Protein AF-A0A1G3A2J3-F1 (afdb_monomer_lite)

Structure (mmCIF, N/CA/C/O backbone):
data_AF-A0A1G3A2J3-F1
#
_entry.id   AF-A0A1G3A2J3-F1
#
loop_
_atom_site.group_PDB
_atom_site.id
_atom_site.type_symbol
_atom_site.label_atom_id
_atom_site.label_alt_id
_atom_site.label_comp_id
_atom_site.label_asym_id
_atom_site.label_entity_id
_atom_site.label_seq_id
_atom_site.pdbx_PDB_ins_code
_atom_site.Cartn_x
_atom_site.Cartn_y
_atom_site.Cartn_z
_atom_site.occupancy
_atom_site.B_iso_or_equiv
_atom_site.auth_seq_id
_atom_site.auth_comp_id
_atom_site.auth_asym_id
_atom_site.auth_atom_id
_atom_site.pdbx_PDB_model_num
ATOM 1 N N . MET A 1 1 ? -14.238 -22.140 -50.212 1.00 34.34 1 MET A N 1
ATOM 2 C CA . MET A 1 1 ? -13.323 -20.990 -50.064 1.00 34.34 1 MET A CA 1
ATOM 3 C C . MET A 1 1 ? -13.496 -20.492 -48.637 1.00 34.34 1 MET A C 1
ATOM 5 O O . MET A 1 1 ? -14.425 -19.748 -48.361 1.00 34.34 1 MET A O 1
ATOM 9 N N . PHE A 1 2 ? -12.736 -21.083 -47.715 1.00 29.23 2 PHE A N 1
ATOM 10 C CA . PHE A 1 2 ? -12.875 -20.870 -46.275 1.00 29.23 2 PHE A CA 1
ATOM 11 C C . PHE A 1 2 ? -12.156 -19.577 -45.884 1.00 29.23 2 PHE A C 1
ATOM 13 O O . PHE A 1 2 ? -10.945 -19.466 -46.038 1.00 29.23 2 PHE A O 1
ATOM 20 N N . TRP A 1 3 ? -12.925 -18.605 -45.403 1.00 33.28 3 TRP A N 1
ATOM 21 C CA . TRP A 1 3 ? -12.440 -17.571 -44.499 1.00 33.28 3 TRP A CA 1
ATOM 22 C C . TRP A 1 3 ? -12.344 -18.194 -43.111 1.00 33.28 3 TRP A C 1
ATOM 24 O O . TRP A 1 3 ? -13.337 -18.774 -42.685 1.00 33.28 3 TRP A O 1
ATOM 34 N N . LEU A 1 4 ? -11.183 -18.097 -42.459 1.00 31.64 4 LEU A N 1
ATOM 35 C CA . LEU A 1 4 ? -10.954 -18.097 -41.003 1.00 31.64 4 LEU A CA 1
ATOM 36 C C . LEU A 1 4 ? -9.463 -18.368 -40.770 1.00 31.64 4 LEU A C 1
ATOM 38 O O . LEU A 1 4 ? -9.072 -19.504 -40.553 1.00 31.64 4 LEU A O 1
ATOM 42 N N . ASP A 1 5 ? -8.624 -17.337 -40.838 1.00 38.53 5 ASP A N 1
ATOM 43 C CA . ASP A 1 5 ? -7.283 -17.414 -40.250 1.00 38.53 5 ASP A CA 1
ATOM 44 C C . ASP A 1 5 ? -6.697 -16.014 -40.100 1.00 38.53 5 ASP A C 1
ATOM 46 O O . ASP A 1 5 ? -5.960 -15.536 -40.954 1.00 38.53 5 ASP A O 1
ATOM 50 N N . MET A 1 6 ? -7.078 -15.315 -39.028 1.00 40.41 6 MET A N 1
ATOM 51 C CA . MET A 1 6 ? -6.343 -14.140 -38.548 1.00 40.41 6 MET A CA 1
ATOM 52 C C . MET A 1 6 ? -6.862 -13.683 -37.178 1.00 40.41 6 MET A C 1
ATOM 54 O O . MET A 1 6 ? -7.400 -12.593 -37.050 1.00 40.41 6 MET A O 1
ATOM 58 N N . ASN A 1 7 ? -6.725 -14.509 -36.132 1.00 41.25 7 ASN A N 1
ATOM 59 C CA . ASN A 1 7 ? -6.620 -13.948 -34.771 1.00 41.25 7 ASN A CA 1
ATOM 60 C C . ASN A 1 7 ? -6.069 -14.871 -33.674 1.00 41.25 7 ASN A C 1
ATOM 62 O O . ASN A 1 7 ? -6.202 -14.569 -32.496 1.00 41.25 7 ASN A O 1
ATOM 66 N N . MET A 1 8 ? -5.414 -15.981 -34.018 1.00 36.25 8 MET A N 1
ATOM 67 C CA . MET A 1 8 ? -4.976 -16.972 -33.021 1.00 36.25 8 MET A CA 1
ATOM 68 C C . MET A 1 8 ? -3.458 -16.963 -32.763 1.00 36.25 8 MET A C 1
ATOM 70 O O . MET A 1 8 ? -2.905 -17.917 -32.230 1.00 36.25 8 MET A O 1
ATOM 74 N N . ASN A 1 9 ? -2.748 -15.903 -33.170 1.00 46.66 9 ASN A N 1
ATOM 75 C CA . ASN A 1 9 ? -1.276 -15.873 -33.159 1.00 46.66 9 ASN A CA 1
ATOM 76 C C . ASN A 1 9 ? -0.667 -14.988 -32.053 1.00 46.66 9 ASN A C 1
ATOM 78 O O . ASN A 1 9 ? 0.513 -15.127 -31.741 1.00 46.66 9 ASN A O 1
ATOM 82 N N . VAL A 1 10 ? -1.441 -14.087 -31.437 1.00 50.88 10 VAL A N 1
ATOM 83 C CA . VAL A 1 10 ? -0.925 -13.190 -30.382 1.00 50.88 10 VAL A CA 1
ATOM 84 C C . VAL A 1 10 ? -0.964 -13.868 -29.013 1.00 50.88 10 VAL A C 1
ATOM 86 O O . VAL A 1 10 ? 0.034 -13.838 -28.291 1.00 50.88 10 VAL A O 1
ATOM 89 N N . GLU A 1 11 ? -2.055 -14.562 -28.685 1.00 45.12 11 GLU A N 1
ATOM 90 C CA . GLU A 1 11 ? -2.181 -15.262 -27.400 1.00 45.12 11 GLU A CA 1
ATOM 91 C C . GLU A 1 11 ? -1.233 -16.458 -27.294 1.00 45.12 11 GLU A C 1
ATOM 93 O O . GLU A 1 11 ? -0.556 -16.609 -26.280 1.00 45.12 11 GLU A O 1
ATOM 98 N N . ILE A 1 12 ? -1.064 -17.235 -28.371 1.00 49.56 12 ILE A N 1
ATOM 99 C CA . ILE A 1 12 ? -0.131 -18.372 -28.388 1.00 49.56 12 ILE A CA 1
ATOM 100 C C . ILE A 1 12 ? 1.325 -17.892 -28.273 1.00 49.56 12 ILE A C 1
ATOM 102 O O . ILE A 1 12 ? 2.116 -18.495 -27.554 1.00 49.56 12 ILE A O 1
ATOM 106 N N . ARG A 1 13 ? 1.699 -16.762 -28.892 1.00 46.47 13 ARG A N 1
ATOM 107 C CA . ARG A 1 13 ? 3.047 -16.178 -28.732 1.00 46.47 13 ARG A CA 1
ATOM 108 C C . ARG A 1 13 ? 3.290 -15.621 -27.328 1.00 46.47 13 ARG A C 1
ATOM 110 O O . ARG A 1 13 ? 4.417 -15.706 -26.839 1.00 46.47 13 ARG A O 1
ATOM 117 N N . SER A 1 14 ? 2.259 -15.079 -26.681 1.00 48.16 14 SER A N 1
ATOM 118 C CA . SER A 1 14 ? 2.317 -14.635 -25.282 1.00 48.16 14 SER A CA 1
ATOM 119 C C . SER A 1 14 ? 2.460 -15.823 -24.323 1.00 48.16 14 SER A C 1
ATOM 121 O O . SER A 1 14 ? 3.347 -15.833 -23.469 1.00 48.16 14 SER A O 1
ATOM 123 N N . MET A 1 15 ? 1.678 -16.886 -24.537 1.00 43.34 15 MET A N 1
ATOM 124 C CA . MET A 1 15 ? 1.754 -18.118 -23.748 1.00 43.34 15 MET A CA 1
ATOM 125 C C . MET A 1 15 ? 3.069 -18.872 -23.957 1.00 43.34 15 MET A C 1
ATOM 127 O O . MET A 1 15 ? 3.641 -19.343 -22.983 1.00 43.34 15 MET A O 1
ATOM 131 N N . ILE A 1 16 ? 3.609 -18.938 -25.179 1.00 46.19 16 ILE A N 1
ATOM 132 C CA . ILE A 1 16 ? 4.913 -19.572 -25.440 1.00 46.19 16 ILE A CA 1
ATOM 133 C C . ILE A 1 16 ? 6.053 -18.769 -24.799 1.00 46.19 16 ILE A C 1
ATOM 135 O O . ILE A 1 16 ? 6.983 -19.370 -24.271 1.00 46.19 16 ILE A O 1
ATOM 139 N N . ARG A 1 17 ? 5.982 -17.430 -24.751 1.00 46.03 17 ARG A N 1
ATOM 140 C CA . ARG A 1 17 ? 6.956 -16.626 -23.988 1.00 46.03 17 ARG A CA 1
ATOM 141 C C . ARG A 1 17 ? 6.857 -16.886 -22.486 1.00 46.03 17 ARG A C 1
ATOM 143 O O . ARG A 1 17 ? 7.889 -17.087 -21.856 1.00 46.03 17 ARG A O 1
ATOM 150 N N . ALA A 1 18 ? 5.646 -16.968 -21.937 1.00 46.03 18 ALA A N 1
ATOM 151 C CA . ALA A 1 18 ? 5.441 -17.326 -20.534 1.00 46.03 18 ALA A CA 1
ATOM 152 C C . ALA A 1 18 ? 5.939 -18.752 -20.215 1.00 46.03 18 ALA A C 1
ATOM 154 O O . ALA A 1 18 ? 6.543 -18.974 -19.168 1.00 46.03 18 ALA A O 1
ATOM 155 N N . LEU A 1 19 ? 5.760 -19.708 -21.136 1.00 36.56 19 LEU A N 1
ATOM 156 C CA . LEU A 1 19 ? 6.232 -21.086 -20.969 1.00 36.56 19 LEU A CA 1
ATOM 157 C C . LEU A 1 19 ? 7.760 -21.207 -21.080 1.00 36.56 19 LEU A C 1
ATOM 159 O O . LEU A 1 19 ? 8.373 -21.969 -20.337 1.00 36.56 19 LEU A O 1
ATOM 163 N N . VAL A 1 20 ? 8.392 -20.439 -21.972 1.00 41.81 20 VAL A N 1
ATOM 164 C CA . VAL A 1 20 ? 9.858 -20.399 -22.118 1.00 41.81 20 VAL A CA 1
ATOM 165 C C . VAL A 1 20 ? 10.523 -19.745 -20.899 1.00 41.81 20 VAL A C 1
ATOM 167 O O . VAL A 1 20 ? 11.588 -20.199 -20.486 1.00 41.81 20 VAL A O 1
ATOM 170 N N . VAL A 1 21 ? 9.871 -18.762 -20.266 1.00 49.31 21 VAL A N 1
ATOM 171 C CA . VAL A 1 21 ? 10.300 -18.166 -18.981 1.00 49.31 21 VAL A CA 1
ATOM 172 C C . VAL A 1 21 ? 10.181 -19.157 -17.812 1.00 49.31 21 VAL A C 1
ATOM 174 O O . VAL A 1 21 ? 10.963 -19.084 -16.866 1.00 49.31 21 VAL A O 1
ATOM 177 N N . LEU A 1 22 ? 9.247 -20.112 -17.873 1.00 43.41 22 LEU A N 1
ATOM 178 C CA . LEU A 1 22 ? 9.072 -21.137 -16.836 1.00 43.41 22 LEU A CA 1
ATOM 179 C C . LEU A 1 22 ? 10.045 -22.325 -16.964 1.00 43.41 22 LEU A C 1
ATOM 181 O O . LEU A 1 22 ? 10.384 -22.919 -15.943 1.00 43.41 22 LEU A O 1
ATOM 185 N N . TYR A 1 23 ? 10.499 -22.678 -18.175 1.00 36.59 23 TYR A N 1
ATOM 186 C CA . TYR A 1 23 ? 11.285 -23.905 -18.417 1.00 36.59 23 TYR A CA 1
ATOM 187 C C . TYR A 1 23 ? 12.785 -23.698 -18.656 1.00 36.59 23 TYR A C 1
ATOM 189 O O . TYR A 1 23 ? 13.572 -24.624 -18.455 1.00 36.59 23 TYR A O 1
ATOM 197 N N . LEU A 1 24 ? 13.212 -22.504 -19.063 1.00 40.72 24 LEU A N 1
ATOM 198 C CA . LEU A 1 24 ? 14.625 -22.152 -19.152 1.00 40.72 24 LEU A CA 1
ATOM 199 C C . LEU A 1 24 ? 14.895 -21.134 -18.054 1.00 40.72 24 LEU A C 1
ATOM 201 O O . LEU A 1 24 ? 14.240 -20.101 -18.026 1.00 40.72 24 LEU A O 1
ATOM 205 N N . GLY A 1 25 ? 15.831 -21.431 -17.148 1.00 43.06 25 GLY A N 1
ATOM 206 C CA . GLY A 1 25 ? 16.276 -20.537 -16.074 1.00 43.06 25 GLY A CA 1
ATOM 207 C C . GLY A 1 25 ? 16.858 -19.235 -16.623 1.00 43.06 25 GLY A C 1
ATOM 208 O O . GLY A 1 25 ? 18.074 -19.043 -16.661 1.00 43.06 25 GLY A O 1
ATOM 209 N N . PHE A 1 26 ? 15.981 -18.356 -17.095 1.00 41.44 26 PHE A N 1
ATOM 210 C CA . PHE A 1 26 ? 16.333 -17.162 -17.827 1.00 41.44 26 PHE A CA 1
ATOM 211 C C . PHE A 1 26 ? 16.713 -16.087 -16.818 1.00 41.44 26 PHE A C 1
ATOM 213 O O . PHE A 1 26 ? 15.879 -15.416 -16.215 1.00 41.44 26 PHE A O 1
ATOM 220 N N . SER A 1 27 ? 18.022 -15.938 -16.644 1.00 44.19 27 SER A N 1
ATOM 221 C CA . SER A 1 27 ? 18.639 -14.754 -16.062 1.00 44.19 27 SER A CA 1
ATOM 222 C C . SER A 1 27 ? 18.455 -13.584 -17.033 1.00 44.19 27 SER A C 1
ATOM 224 O O . SER A 1 27 ? 19.382 -13.186 -17.740 1.00 44.19 27 SER A O 1
ATOM 226 N N . VAL A 1 28 ? 17.237 -13.044 -17.127 1.00 43.69 28 VAL A N 1
ATOM 227 C CA . VAL A 1 28 ? 17.041 -11.728 -17.741 1.00 43.69 28 VAL A CA 1
ATOM 228 C C . VAL A 1 28 ? 17.424 -10.694 -16.681 1.00 43.69 28 VAL A C 1
ATOM 230 O O . VAL A 1 28 ? 16.703 -10.460 -15.718 1.00 43.69 28 VAL A O 1
ATOM 233 N N . GLY A 1 29 ? 18.606 -10.093 -16.820 1.00 47.72 29 GLY A N 1
ATOM 234 C CA . GLY A 1 29 ? 18.927 -8.838 -16.132 1.00 47.72 29 GLY A CA 1
ATOM 235 C C . GLY A 1 29 ? 19.337 -8.921 -14.655 1.00 47.72 29 GLY A C 1
ATOM 236 O O . GLY A 1 29 ? 19.108 -7.961 -13.923 1.00 47.72 29 GLY A O 1
ATOM 237 N N . GLY A 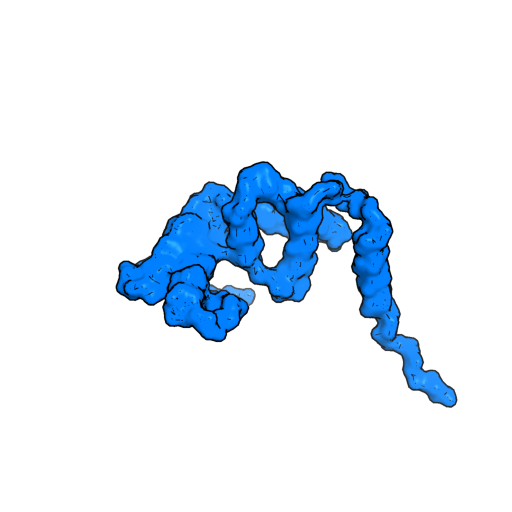1 30 ? 19.978 -10.008 -14.211 1.00 52.44 30 GLY A N 1
ATOM 238 C CA . GLY A 1 30 ? 20.683 -10.043 -12.917 1.00 52.44 30 GLY A CA 1
ATOM 239 C C . GLY A 1 30 ? 19.840 -10.418 -11.694 1.00 52.44 30 GLY A C 1
ATOM 240 O O . GLY A 1 30 ? 20.326 -10.311 -10.568 1.00 52.44 30 GLY A O 1
ATOM 241 N N . CYS A 1 31 ? 18.611 -10.899 -11.891 1.00 54.12 31 CYS A N 1
ATOM 242 C CA . CYS A 1 31 ? 17.750 -11.363 -10.809 1.00 54.12 31 CYS A CA 1
ATOM 243 C C . CYS A 1 31 ? 17.613 -12.880 -10.773 1.00 54.12 31 CYS A C 1
ATOM 245 O O . CYS A 1 31 ? 16.696 -13.465 -11.331 1.00 54.12 31 CYS A O 1
ATOM 247 N N . CYS A 1 32 ? 18.547 -13.517 -10.066 1.00 51.84 32 CYS A N 1
ATOM 248 C CA . CYS A 1 32 ? 18.623 -14.974 -9.957 1.00 51.84 32 CYS A CA 1
ATOM 249 C C . CYS A 1 32 ? 18.051 -15.539 -8.640 1.00 51.84 32 CYS A C 1
ATOM 251 O O . CYS A 1 32 ? 18.284 -16.709 -8.346 1.00 51.84 32 CYS A O 1
ATOM 253 N N . ARG A 1 33 ? 17.376 -14.743 -7.789 1.00 61.00 33 ARG A N 1
ATOM 254 C CA . ARG A 1 33 ? 16.933 -15.187 -6.446 1.00 61.00 33 ARG A CA 1
ATOM 255 C C . ARG A 1 33 ? 15.528 -14.712 -6.064 1.00 61.00 33 ARG A C 1
ATOM 257 O O . ARG A 1 33 ? 15.073 -13.663 -6.511 1.00 61.00 33 ARG A O 1
ATOM 264 N N . GLY A 1 34 ? 14.867 -15.523 -5.229 1.00 71.94 34 GLY A N 1
ATOM 265 C CA . GLY A 1 34 ? 13.414 -15.577 -5.007 1.00 71.94 34 GLY A CA 1
ATOM 266 C C . GLY A 1 34 ? 12.688 -14.242 -4.828 1.00 71.94 34 GLY A C 1
ATOM 267 O O . GLY A 1 34 ? 11.715 -14.003 -5.534 1.00 71.94 34 GLY A O 1
ATOM 268 N N . LEU A 1 35 ? 13.158 -13.348 -3.951 1.00 75.19 35 LEU A N 1
ATOM 269 C CA . LEU A 1 35 ? 12.481 -12.061 -3.725 1.00 75.19 35 LEU A CA 1
ATOM 270 C C . LEU A 1 35 ? 12.643 -11.090 -4.897 1.00 75.19 35 LEU A C 1
ATOM 272 O O . LEU A 1 35 ? 11.729 -10.315 -5.167 1.00 75.19 35 LEU A O 1
ATOM 276 N N . CYS A 1 36 ? 13.744 -11.183 -5.650 1.00 82.38 36 CYS A N 1
ATOM 277 C CA . CYS A 1 36 ? 13.849 -10.431 -6.892 1.00 82.38 36 CYS A CA 1
ATOM 278 C C . CYS A 1 36 ? 12.888 -10.963 -7.967 1.00 82.38 36 CYS A C 1
ATOM 280 O O . CYS A 1 36 ? 12.242 -10.180 -8.659 1.00 82.38 36 CYS A O 1
ATOM 282 N N . LYS A 1 37 ? 12.728 -12.290 -8.070 1.00 85.94 37 LYS A N 1
ATOM 283 C CA . LYS A 1 37 ? 11.710 -12.878 -8.954 1.00 85.94 37 LYS A CA 1
ATOM 284 C C . LYS A 1 37 ? 10.300 -12.425 -8.555 1.00 85.94 37 LYS A C 1
ATOM 286 O O . LYS A 1 37 ? 9.524 -12.052 -9.422 1.00 85.94 37 LYS A O 1
ATOM 291 N N . ASN A 1 38 ? 9.997 -12.388 -7.257 1.00 88.81 38 ASN A N 1
ATOM 292 C CA . ASN A 1 38 ? 8.712 -11.896 -6.755 1.00 88.81 38 ASN A CA 1
ATOM 293 C C . ASN A 1 38 ? 8.457 -10.439 -7.191 1.00 88.81 38 ASN A C 1
ATOM 295 O O . ASN A 1 38 ? 7.427 -10.154 -7.793 1.00 88.81 38 ASN A O 1
ATOM 299 N N . GLY A 1 39 ? 9.428 -9.539 -6.995 1.00 90.75 39 GLY A N 1
ATOM 300 C CA . GLY A 1 39 ? 9.306 -8.151 -7.453 1.00 90.75 39 GLY A CA 1
ATOM 301 C C . GLY A 1 39 ? 9.091 -8.013 -8.962 1.00 90.75 39 GLY A C 1
ATOM 302 O O . GLY A 1 39 ? 8.286 -7.191 -9.398 1.00 90.75 39 GLY A O 1
ATOM 303 N N . TYR A 1 40 ? 9.765 -8.850 -9.754 1.00 92.88 40 TYR A N 1
ATOM 304 C CA . TYR A 1 40 ? 9.575 -8.922 -11.202 1.00 92.88 40 TYR A CA 1
ATOM 305 C C . TYR A 1 40 ? 8.153 -9.374 -11.567 1.00 92.88 40 TYR A C 1
ATOM 307 O O . TYR A 1 40 ? 7.463 -8.681 -12.313 1.00 92.88 40 TYR A O 1
ATOM 315 N N . ASP A 1 41 ? 7.674 -10.481 -10.996 1.00 92.06 41 ASP A N 1
ATOM 316 C CA . ASP A 1 41 ? 6.334 -11.017 -11.266 1.00 92.06 41 ASP A CA 1
ATOM 317 C C . ASP A 1 41 ? 5.240 -10.009 -10.860 1.00 92.06 41 ASP A C 1
ATOM 319 O O . ASP A 1 41 ? 4.326 -9.717 -11.639 1.00 92.06 41 ASP A O 1
ATOM 323 N N . ARG A 1 42 ? 5.381 -9.383 -9.683 1.00 93.06 42 ARG A N 1
ATOM 324 C CA . ARG A 1 42 ? 4.461 -8.347 -9.186 1.00 93.06 42 ARG A CA 1
ATOM 325 C C . ARG A 1 42 ? 4.403 -7.115 -10.082 1.00 93.06 42 ARG A C 1
ATOM 327 O O . ARG A 1 42 ? 3.331 -6.528 -10.232 1.00 93.06 42 ARG A O 1
ATOM 334 N N . ALA A 1 43 ? 5.510 -6.723 -10.711 1.00 93.56 43 ALA A N 1
ATOM 335 C CA . ALA A 1 43 ? 5.496 -5.630 -11.679 1.00 93.56 43 ALA A CA 1
ATOM 336 C C . ALA A 1 43 ? 4.613 -5.953 -12.892 1.00 93.56 43 ALA A C 1
ATOM 338 O O . ALA A 1 43 ? 3.853 -5.094 -13.341 1.00 93.56 43 ALA A O 1
ATOM 339 N N . PHE A 1 44 ? 4.638 -7.190 -13.399 1.00 92.56 44 PHE A N 1
ATOM 340 C CA . PHE A 1 44 ? 3.730 -7.598 -14.476 1.00 92.56 44 PHE A CA 1
ATOM 341 C C . PHE A 1 44 ? 2.277 -7.650 -14.022 1.00 92.56 44 PHE A C 1
ATOM 343 O O . PHE A 1 44 ? 1.395 -7.213 -14.763 1.00 92.56 44 PHE A O 1
ATOM 350 N N . GLU A 1 45 ? 2.000 -8.155 -12.823 1.00 93.00 45 GLU A N 1
ATOM 351 C CA . GLU A 1 45 ? 0.645 -8.136 -12.267 1.00 93.00 45 GLU A CA 1
ATOM 352 C C . GLU A 1 45 ? 0.110 -6.709 -12.150 1.00 93.00 45 GLU A C 1
ATOM 354 O O . GLU A 1 45 ? -1.033 -6.450 -12.531 1.00 93.00 45 GLU A O 1
ATOM 359 N N . TYR A 1 46 ? 0.944 -5.775 -11.691 1.00 92.88 46 TYR A N 1
ATOM 360 C CA . TYR A 1 46 ? 0.563 -4.376 -11.533 1.00 92.88 46 TYR A CA 1
ATOM 361 C C . TYR A 1 46 ? 0.264 -3.729 -12.884 1.00 92.88 46 TYR A C 1
ATOM 363 O O . TYR A 1 46 ? -0.799 -3.136 -13.067 1.00 92.88 46 TYR A O 1
ATOM 371 N N . ARG A 1 47 ? 1.151 -3.919 -13.867 1.00 91.00 47 ARG A N 1
ATOM 372 C CA . ARG A 1 47 ? 0.965 -3.401 -15.232 1.00 91.00 47 ARG A CA 1
ATOM 373 C C . ARG A 1 47 ? -0.292 -3.941 -15.907 1.00 91.00 47 ARG A C 1
ATOM 375 O O . ARG A 1 47 ? -0.921 -3.228 -16.679 1.00 91.00 47 ARG A O 1
ATOM 382 N N . ASN A 1 48 ? -0.665 -5.181 -15.602 1.00 91.31 48 ASN A N 1
ATOM 383 C CA . ASN A 1 48 ? -1.871 -5.816 -16.126 1.00 91.31 48 ASN A CA 1
ATOM 384 C C . ASN A 1 48 ? -3.126 -5.522 -15.284 1.00 91.31 48 ASN A C 1
ATOM 386 O O . ASN A 1 48 ? -4.174 -6.114 -15.532 1.00 91.31 48 ASN A O 1
ATOM 390 N N . GLY A 1 49 ? -3.031 -4.660 -14.266 1.00 88.06 49 GLY A N 1
ATOM 391 C CA . GLY A 1 49 ? -4.153 -4.283 -13.404 1.00 88.06 49 GLY A CA 1
ATOM 392 C C . GLY A 1 49 ? -4.631 -5.378 -12.446 1.00 88.06 49 GLY A C 1
ATOM 393 O O . GLY A 1 49 ? -5.662 -5.194 -11.799 1.00 88.06 49 GLY A O 1
ATOM 394 N N . LYS A 1 50 ? -3.893 -6.492 -12.332 1.00 90.69 50 LYS A N 1
ATOM 395 C CA . LYS A 1 50 ? -4.225 -7.633 -11.462 1.00 90.69 50 LYS A CA 1
ATOM 396 C C . LYS A 1 50 ? -3.981 -7.342 -9.988 1.00 90.69 50 LYS A C 1
ATOM 398 O O . LYS A 1 50 ? -4.681 -7.876 -9.143 1.00 90.69 50 LYS A O 1
ATOM 403 N N . VAL A 1 51 ? -2.993 -6.504 -9.681 1.00 91.75 51 VAL A N 1
ATOM 404 C CA . VAL A 1 51 ? -2.699 -6.075 -8.310 1.00 91.75 51 VAL A CA 1
ATOM 405 C C . VAL A 1 51 ? -2.755 -4.558 -8.225 1.00 91.75 51 VAL A C 1
ATOM 407 O O . VAL A 1 51 ? -2.290 -3.842 -9.114 1.00 91.75 51 VAL A O 1
ATOM 410 N N . ARG A 1 52 ? -3.353 -4.048 -7.150 1.00 92.62 52 ARG A N 1
ATOM 411 C CA . ARG A 1 52 ? -3.398 -2.611 -6.874 1.00 92.62 52 ARG A CA 1
ATOM 412 C C . ARG A 1 52 ? -2.064 -2.145 -6.300 1.00 92.62 52 ARG A C 1
ATOM 414 O O . ARG A 1 52 ? -1.425 -2.849 -5.527 1.00 92.62 52 ARG A O 1
ATOM 421 N N . VAL A 1 53 ? -1.673 -0.911 -6.608 1.00 92.25 53 VAL A N 1
ATOM 422 C CA . VAL A 1 53 ? -0.380 -0.353 -6.172 1.00 92.25 53 VAL A CA 1
ATOM 423 C C . VAL A 1 53 ? -0.206 -0.333 -4.644 1.00 92.25 53 VAL A C 1
ATOM 425 O O . VAL A 1 53 ? 0.903 -0.511 -4.153 1.00 92.25 53 VAL A O 1
ATOM 428 N N . TYR A 1 54 ? -1.287 -0.176 -3.872 1.00 93.19 54 TYR A N 1
ATOM 429 C CA . TYR A 1 54 ? -1.211 -0.186 -2.407 1.00 93.19 54 TYR A CA 1
ATOM 430 C C . TYR A 1 54 ? -0.903 -1.583 -1.838 1.00 93.19 54 TYR A C 1
ATOM 432 O O . TYR A 1 54 ? -0.243 -1.679 -0.806 1.00 93.19 54 TYR A O 1
ATOM 440 N N . ARG A 1 55 ? -1.297 -2.665 -2.530 1.00 94.44 55 ARG A N 1
ATOM 441 C CA . ARG A 1 55 ? -0.960 -4.047 -2.144 1.00 94.44 55 ARG A CA 1
ATOM 442 C C . ARG A 1 55 ? 0.540 -4.311 -2.273 1.00 94.44 55 ARG A C 1
ATOM 444 O O . ARG A 1 55 ? 1.110 -4.990 -1.433 1.00 94.44 55 ARG A O 1
ATOM 451 N N . LEU A 1 56 ? 1.201 -3.694 -3.258 1.00 95.06 56 LEU A N 1
ATOM 452 C CA . LEU A 1 56 ? 2.661 -3.777 -3.400 1.00 95.06 56 LEU A CA 1
ATOM 453 C C . LEU A 1 56 ? 3.393 -3.181 -2.189 1.00 95.06 56 LEU A C 1
ATOM 455 O O . LEU A 1 56 ? 4.465 -3.650 -1.816 1.00 95.06 56 LEU A O 1
ATOM 459 N N . VAL A 1 57 ? 2.823 -2.146 -1.565 1.00 96.12 57 VAL A N 1
ATOM 460 C CA . VAL A 1 57 ? 3.390 -1.568 -0.340 1.00 96.12 57 VAL A CA 1
ATOM 461 C C . VAL A 1 57 ? 3.176 -2.493 0.853 1.00 96.12 57 VAL A C 1
ATOM 463 O O . VAL A 1 57 ? 4.114 -2.680 1.622 1.00 96.12 57 VAL A O 1
ATOM 466 N N . ALA A 1 58 ? 1.996 -3.104 0.994 1.00 92.50 58 ALA A N 1
ATOM 467 C CA . ALA A 1 58 ? 1.748 -4.103 2.037 1.00 92.50 58 ALA A CA 1
ATOM 468 C C . ALA A 1 58 ? 2.721 -5.295 1.917 1.00 92.50 58 ALA A C 1
ATOM 470 O O . ALA A 1 58 ? 3.371 -5.666 2.899 1.00 92.50 58 ALA A O 1
ATOM 471 N N . ASP A 1 59 ? 2.930 -5.799 0.695 1.00 92.06 59 ASP A N 1
ATOM 472 C CA . ASP A 1 59 ? 3.930 -6.829 0.395 1.00 92.06 59 ASP A CA 1
ATOM 473 C C . ASP A 1 59 ? 5.327 -6.387 0.860 1.00 92.06 59 ASP A C 1
ATOM 475 O O . ASP A 1 59 ? 5.984 -7.103 1.616 1.00 92.06 59 ASP A O 1
ATOM 479 N N . LEU A 1 60 ? 5.774 -5.184 0.480 1.00 94.12 60 LEU A N 1
ATOM 480 C CA . LEU A 1 60 ? 7.071 -4.640 0.901 1.00 94.12 60 LEU A CA 1
ATOM 481 C C . LEU A 1 60 ? 7.200 -4.525 2.424 1.00 94.12 60 LEU A C 1
ATOM 483 O O . LEU A 1 60 ? 8.284 -4.757 2.966 1.00 94.12 60 LEU A O 1
ATOM 487 N N . GLN A 1 61 ? 6.120 -4.189 3.127 1.00 93.44 61 GLN A N 1
ATOM 488 C CA . GLN A 1 61 ? 6.144 -4.051 4.581 1.00 93.44 61 GLN A CA 1
ATOM 489 C C . GLN A 1 61 ? 6.306 -5.387 5.301 1.00 93.44 61 GLN A C 1
ATOM 491 O O . GLN A 1 61 ? 7.000 -5.443 6.318 1.00 93.44 61 GLN A O 1
ATOM 496 N N . SER A 1 62 ? 5.781 -6.473 4.728 1.00 89.12 62 SER A N 1
ATOM 497 C CA . SER A 1 62 ? 5.990 -7.836 5.236 1.00 89.12 62 SER A CA 1
ATOM 498 C C . SER A 1 62 ? 7.438 -8.339 5.088 1.00 89.12 62 SER A C 1
ATOM 500 O O . SER A 1 62 ? 7.830 -9.319 5.722 1.00 89.12 62 SER A O 1
ATOM 502 N N . MET A 1 63 ? 8.260 -7.666 4.273 1.00 90.31 63 MET A N 1
ATOM 503 C CA . MET A 1 63 ? 9.634 -8.072 3.974 1.00 90.31 63 MET A CA 1
ATOM 504 C C . MET A 1 63 ? 10.660 -7.378 4.877 1.00 90.31 63 MET A C 1
ATOM 506 O O . MET A 1 63 ? 10.573 -6.181 5.161 1.00 90.31 63 MET A O 1
ATOM 510 N N . ALA A 1 64 ? 11.722 -8.107 5.233 1.00 83.31 64 ALA A N 1
ATOM 511 C CA . ALA A 1 64 ? 12.921 -7.526 5.837 1.00 83.31 64 ALA A CA 1
ATOM 512 C C . ALA A 1 64 ? 13.639 -6.567 4.863 1.00 83.31 64 ALA A C 1
ATOM 514 O O . ALA A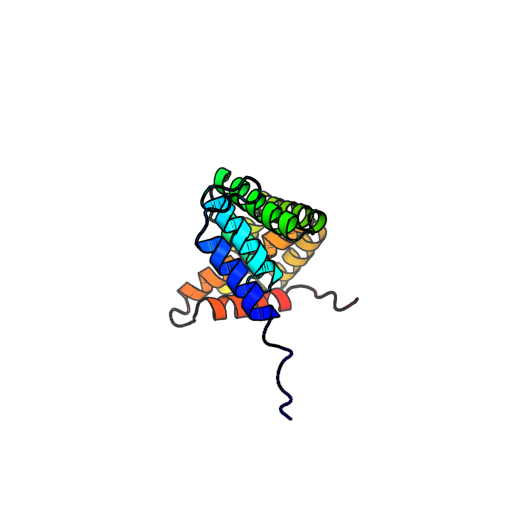 1 64 ? 13.530 -6.699 3.643 1.00 83.31 64 ALA A O 1
ATOM 515 N N . GLY A 1 65 ? 14.433 -5.623 5.383 1.00 78.69 65 GLY A N 1
ATOM 516 C CA . GLY A 1 65 ? 15.041 -4.547 4.582 1.00 78.69 65 GLY A CA 1
ATOM 517 C C . GLY A 1 65 ? 15.932 -5.004 3.413 1.00 78.69 65 GLY A C 1
ATOM 518 O O . GLY A 1 65 ? 15.967 -4.341 2.376 1.00 78.69 65 GLY A O 1
ATOM 519 N N . SER A 1 66 ? 16.623 -6.143 3.527 1.00 83.88 66 SER A N 1
ATOM 520 C CA . SER A 1 66 ? 17.348 -6.752 2.398 1.00 83.88 66 SER A CA 1
ATOM 521 C C . SER A 1 66 ? 16.394 -7.287 1.325 1.00 83.88 66 SER A C 1
ATOM 523 O O . SER A 1 66 ? 16.628 -7.065 0.139 1.00 83.88 66 SER A O 1
ATOM 525 N N . GLY A 1 67 ? 15.284 -7.901 1.739 1.00 88.06 67 GLY A N 1
ATOM 526 C CA . GLY A 1 67 ? 14.232 -8.400 0.857 1.00 88.06 67 GLY A CA 1
ATOM 527 C C . GLY A 1 67 ? 13.516 -7.296 0.082 1.00 88.06 67 GLY A C 1
ATOM 528 O O . GLY A 1 67 ? 13.317 -7.432 -1.122 1.00 88.06 67 GLY A O 1
ATOM 529 N N . ARG A 1 68 ? 13.240 -6.152 0.725 1.00 92.19 68 ARG A N 1
ATOM 530 C CA . ARG A 1 68 ? 12.667 -4.964 0.059 1.00 92.19 68 ARG A CA 1
ATOM 531 C C . ARG A 1 68 ? 13.546 -4.483 -1.096 1.00 92.19 68 ARG A C 1
ATOM 533 O O . ARG A 1 68 ? 13.052 -4.183 -2.178 1.00 92.19 68 ARG A O 1
ATOM 540 N N . LYS A 1 69 ? 14.868 -4.443 -0.888 1.00 91.06 69 LYS A N 1
ATOM 541 C CA . LYS A 1 69 ? 15.825 -4.042 -1.932 1.00 91.06 69 LYS A CA 1
ATOM 542 C C . LYS A 1 69 ? 15.847 -5.028 -3.097 1.00 91.06 69 LYS A C 1
ATOM 544 O O . LYS A 1 69 ? 15.953 -4.592 -4.238 1.00 91.06 69 LYS A O 1
ATOM 549 N N . GLU A 1 70 ? 15.777 -6.329 -2.827 1.00 91.25 70 GLU A N 1
ATOM 550 C CA . GLU A 1 70 ? 15.713 -7.347 -3.884 1.00 91.25 70 GLU A CA 1
ATOM 551 C C . GLU A 1 70 ? 14.410 -7.252 -4.678 1.00 91.25 70 GLU A C 1
ATOM 553 O O . GLU A 1 70 ? 14.456 -7.255 -5.906 1.00 91.25 70 GLU A O 1
ATOM 558 N N . PHE A 1 71 ? 13.277 -7.077 -3.996 1.00 93.88 71 PHE A N 1
ATOM 559 C CA . PHE A 1 71 ? 11.978 -6.868 -4.630 1.00 93.88 71 PHE A CA 1
ATOM 560 C C . PHE A 1 71 ? 11.993 -5.666 -5.579 1.00 93.88 71 PHE A C 1
ATOM 562 O O . PHE A 1 71 ? 11.648 -5.797 -6.751 1.00 93.88 71 PHE A O 1
ATOM 569 N N . LEU A 1 72 ? 12.450 -4.500 -5.108 1.00 94.88 72 LEU A N 1
ATOM 570 C CA . LEU A 1 72 ? 12.471 -3.278 -5.920 1.00 94.88 72 LEU A CA 1
ATOM 571 C C . LEU A 1 72 ? 13.362 -3.420 -7.163 1.00 94.88 72 LEU A C 1
ATOM 573 O O . LEU A 1 72 ? 12.970 -2.984 -8.241 1.00 94.88 72 LEU A O 1
ATOM 577 N N . ARG A 1 73 ? 14.512 -4.101 -7.054 1.00 92.69 73 ARG A N 1
ATOM 578 C CA . ARG A 1 73 ? 15.356 -4.401 -8.226 1.00 92.69 73 ARG A CA 1
ATOM 579 C C . ARG A 1 73 ? 14.637 -5.276 -9.249 1.00 92.69 73 ARG A C 1
ATOM 581 O O . ARG A 1 73 ? 14.817 -5.079 -10.447 1.00 92.69 73 ARG A O 1
ATOM 588 N N . GLY A 1 74 ? 13.847 -6.243 -8.786 1.00 92.56 74 GLY A N 1
ATOM 589 C CA . GLY A 1 74 ? 13.046 -7.108 -9.654 1.00 92.56 74 GLY A CA 1
ATOM 590 C C . GLY A 1 74 ? 11.951 -6.342 -10.361 1.00 92.56 74 GLY A C 1
ATOM 591 O O . GLY A 1 74 ? 11.768 -6.488 -11.569 1.00 92.56 74 GLY A O 1
ATOM 592 N N . PHE A 1 75 ? 11.297 -5.459 -9.612 1.00 94.31 75 PHE A N 1
ATOM 593 C CA . PHE A 1 75 ? 10.284 -4.563 -10.135 1.00 94.31 75 PHE A CA 1
ATOM 594 C C . PHE A 1 75 ? 10.853 -3.685 -11.261 1.00 94.31 75 PHE A C 1
ATOM 596 O O . PHE A 1 75 ? 10.313 -3.664 -12.363 1.00 94.31 75 PHE A O 1
ATOM 603 N N . GLU A 1 76 ? 12.003 -3.039 -11.043 1.00 94.50 76 GLU A N 1
ATOM 604 C CA . GLU A 1 76 ? 12.701 -2.256 -12.076 1.00 94.50 76 GLU A CA 1
ATOM 605 C C . GLU A 1 76 ? 13.134 -3.111 -13.278 1.00 94.50 76 GLU A C 1
ATOM 607 O O . GLU A 1 76 ? 13.031 -2.675 -14.428 1.00 94.50 76 GLU A O 1
ATOM 612 N N . ALA A 1 77 ? 13.611 -4.338 -13.040 1.00 91.81 77 ALA A N 1
ATOM 613 C CA . ALA A 1 77 ? 14.042 -5.245 -14.102 1.00 91.81 77 ALA A CA 1
ATOM 614 C C . ALA A 1 77 ? 12.895 -5.607 -15.061 1.00 91.81 77 ALA A C 1
ATOM 616 O O . ALA A 1 77 ? 13.107 -5.610 -16.276 1.00 91.81 77 ALA A O 1
ATOM 617 N N . ALA A 1 78 ? 11.683 -5.830 -14.546 1.00 91.88 78 ALA A N 1
ATOM 618 C CA . ALA A 1 78 ? 10.499 -6.091 -15.368 1.00 91.88 78 ALA A CA 1
ATOM 619 C C . ALA A 1 78 ? 10.172 -4.918 -16.309 1.00 91.88 78 ALA A C 1
ATOM 621 O O . ALA A 1 78 ? 9.874 -5.114 -17.490 1.00 91.88 78 ALA A O 1
ATOM 622 N N . TYR A 1 79 ? 10.283 -3.683 -15.817 1.00 92.75 79 TYR A N 1
ATOM 623 C CA . TYR A 1 79 ? 10.069 -2.480 -16.627 1.00 92.75 79 TYR A CA 1
ATOM 624 C C . TYR A 1 79 ? 11.187 -2.244 -17.645 1.00 92.75 79 TYR A C 1
ATOM 626 O O . TYR A 1 79 ? 10.917 -1.823 -18.772 1.00 92.75 79 TYR A O 1
ATOM 634 N N . ARG A 1 80 ? 12.432 -2.586 -17.301 1.00 92.38 80 ARG A N 1
ATOM 635 C CA . ARG A 1 80 ? 13.553 -2.559 -18.249 1.00 92.38 80 ARG A CA 1
ATOM 636 C C . ARG A 1 80 ? 13.320 -3.516 -19.417 1.00 92.38 80 ARG A C 1
ATOM 638 O O . ARG A 1 80 ? 13.530 -3.138 -20.567 1.00 92.38 80 ARG A O 1
ATOM 645 N N . GLU A 1 81 ? 12.854 -4.733 -19.143 1.00 90.12 81 GLU A N 1
ATOM 646 C CA . GLU A 1 81 ? 12.514 -5.708 -20.186 1.00 90.12 81 GLU A CA 1
ATOM 647 C C . GLU A 1 81 ? 11.350 -5.230 -21.062 1.00 90.12 81 GLU A C 1
ATOM 649 O O . GLU A 1 81 ? 11.383 -5.362 -22.287 1.00 90.12 81 GLU A O 1
ATOM 654 N N . ALA A 1 82 ? 10.358 -4.587 -20.447 1.00 89.75 82 ALA A N 1
ATOM 655 C CA . ALA A 1 82 ? 9.243 -3.967 -21.149 1.00 89.75 82 ALA A CA 1
ATOM 656 C C . ALA A 1 82 ? 9.622 -2.710 -21.957 1.00 89.75 82 ALA A C 1
ATOM 658 O O . ALA A 1 82 ? 8.754 -2.155 -22.631 1.00 89.75 82 ALA A O 1
ATOM 659 N N . LYS A 1 83 ? 10.893 -2.278 -21.923 1.00 92.81 83 LYS A N 1
ATOM 660 C CA . LYS A 1 83 ? 11.402 -1.037 -22.536 1.00 92.81 83 LYS A CA 1
ATOM 661 C C . LYS A 1 83 ? 10.735 0.233 -21.995 1.00 92.81 83 LYS A C 1
ATOM 663 O O . LYS A 1 83 ? 10.612 1.218 -22.715 1.00 92.81 83 LYS A O 1
ATOM 668 N N . ASP A 1 84 ? 10.352 0.209 -20.724 1.00 92.75 84 ASP A N 1
ATOM 669 C CA . ASP A 1 84 ? 9.709 1.313 -20.006 1.00 92.75 84 ASP A CA 1
ATOM 670 C C . ASP A 1 84 ? 10.468 1.636 -18.704 1.00 92.75 84 ASP A C 1
ATOM 672 O O . ASP A 1 84 ? 9.913 1.749 -17.611 1.00 92.75 84 ASP A O 1
ATOM 676 N N . THR A 1 85 ? 11.797 1.723 -18.819 1.00 92.19 85 THR A N 1
ATOM 677 C CA . THR A 1 85 ? 12.709 1.967 -17.692 1.00 92.19 85 THR A CA 1
ATOM 678 C C . THR A 1 85 ? 12.352 3.212 -16.869 1.00 92.19 85 THR A C 1
ATOM 680 O O . THR A 1 85 ? 12.323 3.080 -15.646 1.00 92.19 85 THR A O 1
ATOM 683 N N . PRO A 1 86 ? 12.033 4.386 -17.466 1.00 94.88 86 PRO A N 1
ATOM 684 C CA . PRO A 1 86 ? 11.723 5.584 -16.681 1.00 94.88 86 PRO A CA 1
ATOM 685 C C . PRO A 1 86 ? 10.544 5.376 -15.727 1.00 94.88 86 PRO A C 1
ATOM 687 O O . PRO A 1 86 ? 10.586 5.812 -14.578 1.00 94.88 86 PRO A O 1
ATOM 690 N N . HIS A 1 87 ? 9.515 4.658 -16.178 1.00 91.69 87 HIS A N 1
ATOM 691 C CA . HIS A 1 87 ? 8.351 4.359 -15.356 1.00 91.69 87 HIS A CA 1
ATOM 692 C C . HIS A 1 87 ? 8.684 3.367 -14.237 1.00 91.69 87 HIS A C 1
ATOM 694 O O . HIS A 1 87 ? 8.243 3.542 -13.101 1.00 91.69 87 HIS A O 1
ATOM 700 N N . GLY A 1 88 ? 9.500 2.352 -14.536 1.00 92.69 88 GLY A N 1
ATOM 701 C CA . GLY A 1 88 ? 9.987 1.398 -13.539 1.00 92.69 88 GLY A CA 1
ATOM 702 C C . GLY A 1 88 ? 10.767 2.068 -12.410 1.00 92.69 88 GLY A C 1
ATOM 703 O O . GLY A 1 88 ? 10.470 1.834 -11.240 1.00 92.69 88 GLY A O 1
ATOM 704 N N . GLU A 1 89 ? 11.721 2.934 -12.756 1.00 93.88 89 GLU A N 1
ATOM 705 C CA . GLU A 1 89 ? 12.535 3.690 -11.793 1.00 93.88 89 GLU A CA 1
ATOM 706 C C . GLU A 1 89 ? 11.680 4.652 -10.957 1.00 93.88 89 GLU A C 1
ATOM 708 O O . GLU A 1 89 ? 11.840 4.748 -9.735 1.00 93.88 89 GLU A O 1
ATOM 713 N N . GLU A 1 90 ? 10.727 5.343 -11.589 1.00 95.00 90 GLU A N 1
ATOM 714 C CA . GLU A 1 90 ? 9.809 6.239 -10.891 1.00 95.00 90 GLU A CA 1
ATOM 715 C C . GLU A 1 90 ? 8.963 5.486 -9.856 1.00 95.00 90 GLU A C 1
ATOM 717 O O . GLU A 1 90 ? 8.904 5.895 -8.691 1.00 95.00 90 GLU A O 1
ATOM 722 N N . TYR A 1 91 ? 8.327 4.381 -10.251 1.00 94.06 91 TYR A N 1
ATOM 723 C CA . TYR A 1 91 ? 7.479 3.610 -9.345 1.00 94.06 91 TYR A CA 1
ATOM 724 C C . TYR A 1 91 ? 8.277 2.891 -8.266 1.00 94.06 91 TYR A C 1
ATOM 726 O O . TYR A 1 91 ? 7.840 2.881 -7.116 1.00 94.06 91 TYR A O 1
ATOM 734 N N . ALA A 1 92 ? 9.458 2.359 -8.576 1.00 95.31 92 ALA A N 1
ATOM 735 C CA . ALA A 1 92 ? 10.333 1.776 -7.566 1.00 95.31 92 ALA A CA 1
ATOM 736 C C . ALA A 1 92 ? 10.738 2.815 -6.508 1.00 95.31 92 ALA A C 1
ATOM 738 O O . ALA A 1 92 ? 10.712 2.520 -5.311 1.00 95.31 92 ALA A O 1
ATOM 739 N N . ARG A 1 93 ? 11.015 4.062 -6.916 1.00 96.62 93 ARG A N 1
ATOM 740 C CA . ARG A 1 93 ? 11.264 5.174 -5.987 1.00 96.62 93 ARG A CA 1
ATOM 741 C C . ARG A 1 93 ? 10.040 5.485 -5.119 1.00 96.62 93 ARG A C 1
ATOM 743 O O . ARG A 1 93 ? 10.198 5.655 -3.912 1.00 96.62 93 ARG A O 1
ATOM 750 N N . ILE A 1 94 ? 8.841 5.540 -5.703 1.00 97.06 94 ILE A N 1
ATOM 751 C CA . ILE A 1 94 ? 7.584 5.782 -4.968 1.00 97.06 94 ILE A CA 1
ATOM 752 C C . ILE A 1 94 ? 7.311 4.655 -3.962 1.00 97.06 94 ILE A C 1
ATOM 754 O O . ILE A 1 94 ? 6.972 4.933 -2.814 1.00 97.06 94 ILE A O 1
ATOM 758 N N . LEU A 1 95 ? 7.481 3.394 -4.366 1.00 96.62 95 LEU A N 1
ATOM 759 C CA . LEU A 1 95 ? 7.296 2.218 -3.511 1.00 96.62 95 LEU A CA 1
ATOM 760 C C . LEU A 1 95 ? 8.309 2.185 -2.366 1.00 96.62 95 LEU A C 1
ATOM 762 O O . LEU A 1 95 ? 7.942 1.915 -1.224 1.00 96.62 95 LEU A O 1
ATOM 766 N N . LYS A 1 96 ? 9.574 2.508 -2.654 1.00 96.56 96 LYS A N 1
ATOM 767 C CA . LYS A 1 96 ? 10.616 2.642 -1.635 1.00 96.56 96 LYS A CA 1
ATOM 768 C C . LYS A 1 96 ? 10.245 3.705 -0.604 1.00 96.56 96 LYS A C 1
ATOM 770 O O . LYS A 1 96 ? 10.265 3.434 0.590 1.00 96.56 96 LYS A O 1
ATOM 775 N N . GLU A 1 97 ? 9.868 4.893 -1.064 1.00 96.38 97 GLU A N 1
ATOM 776 C CA . GLU A 1 97 ? 9.443 5.988 -0.192 1.00 96.38 97 GLU A CA 1
ATOM 777 C C . GLU A 1 97 ? 8.211 5.603 0.647 1.00 96.38 97 GLU A C 1
ATOM 779 O O . GLU A 1 97 ? 8.173 5.855 1.852 1.00 96.38 97 GLU A O 1
ATOM 784 N N . ALA A 1 98 ? 7.227 4.930 0.046 1.00 96.50 98 ALA A N 1
ATOM 785 C CA . ALA A 1 98 ? 6.049 4.434 0.755 1.00 96.50 98 ALA A CA 1
ATOM 786 C C . ALA A 1 98 ? 6.409 3.441 1.873 1.00 96.50 98 ALA A C 1
ATOM 788 O O . ALA A 1 98 ? 5.820 3.496 2.952 1.00 96.50 98 ALA A O 1
ATOM 789 N N . ALA A 1 99 ? 7.400 2.577 1.635 1.00 94.00 99 ALA A N 1
ATOM 790 C CA . ALA A 1 99 ? 7.870 1.577 2.592 1.00 94.00 99 ALA A CA 1
ATOM 791 C C . ALA A 1 99 ? 8.803 2.137 3.687 1.00 94.00 99 ALA A C 1
ATOM 793 O O . ALA A 1 99 ? 8.959 1.513 4.736 1.00 94.00 99 ALA A O 1
ATOM 794 N N . GLU A 1 100 ? 9.451 3.283 3.454 1.00 93.88 100 GLU A N 1
ATOM 795 C CA . GLU A 1 100 ? 10.447 3.872 4.368 1.00 93.88 100 GLU A CA 1
ATOM 796 C C . GLU A 1 100 ? 9.919 5.090 5.150 1.00 93.88 100 GLU A C 1
ATOM 798 O O . GLU A 1 100 ? 10.522 5.488 6.143 1.00 93.88 100 GLU A O 1
ATOM 803 N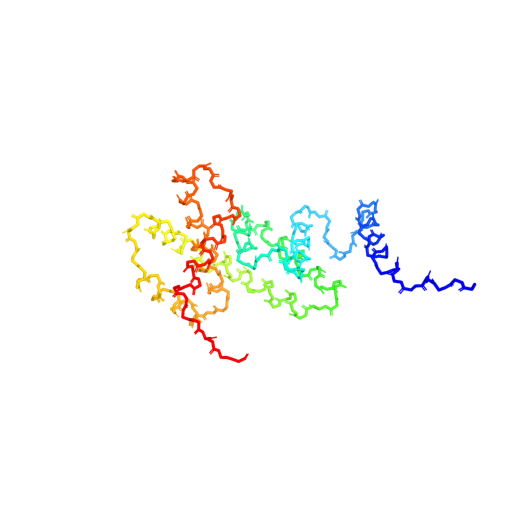 N . SER A 1 101 ? 8.792 5.683 4.741 1.00 91.56 101 SER A N 1
ATOM 804 C CA . SER A 1 101 ? 8.276 6.938 5.317 1.00 91.56 101 SER A CA 1
ATOM 805 C C . SER A 1 101 ? 7.617 6.814 6.698 1.00 91.56 101 SER A C 1
ATOM 807 O O . SER A 1 101 ? 7.299 7.831 7.314 1.00 91.56 101 SER A O 1
ATOM 809 N N . GLY A 1 102 ? 7.339 5.595 7.171 1.00 90.88 102 GLY A N 1
ATOM 810 C CA . GLY A 1 102 ? 6.553 5.351 8.388 1.00 90.88 102 GLY A CA 1
ATOM 811 C C . GLY A 1 102 ? 5.056 5.678 8.255 1.00 90.88 102 GLY A C 1
ATOM 812 O O . GLY A 1 102 ? 4.301 5.540 9.218 1.00 90.88 102 GLY A O 1
ATOM 813 N N . ALA A 1 103 ? 4.605 6.137 7.078 1.00 94.81 103 ALA A N 1
ATOM 814 C CA . ALA A 1 103 ? 3.206 6.483 6.822 1.00 94.81 103 ALA A CA 1
ATOM 815 C C . ALA A 1 103 ? 2.291 5.251 6.884 1.00 94.81 103 ALA A C 1
ATOM 817 O O . ALA A 1 103 ? 1.129 5.354 7.286 1.00 94.81 103 ALA A O 1
ATOM 818 N N . TYR A 1 104 ? 2.826 4.089 6.506 1.00 96.94 104 TYR A N 1
ATOM 819 C CA . TYR A 1 104 ? 2.123 2.815 6.554 1.00 96.94 104 TYR A CA 1
ATOM 820 C C . TYR A 1 104 ? 1.737 2.446 7.987 1.00 96.94 104 TYR A C 1
ATOM 822 O O . TYR A 1 104 ? 0.560 2.287 8.281 1.00 96.94 104 TYR A O 1
ATOM 830 N N . GLU A 1 105 ? 2.692 2.392 8.911 1.00 95.38 105 GLU A N 1
ATOM 831 C CA . GLU A 1 105 ? 2.450 1.995 10.300 1.00 95.38 105 GLU A CA 1
ATOM 832 C C . GLU A 1 105 ? 1.507 2.976 11.008 1.00 95.38 105 GLU A C 1
ATOM 834 O O . GLU A 1 105 ? 0.615 2.565 11.752 1.00 95.38 105 GLU A O 1
ATOM 839 N N . GLN A 1 106 ? 1.661 4.276 10.732 1.00 93.62 106 GLN A N 1
ATOM 840 C CA . GLN A 1 106 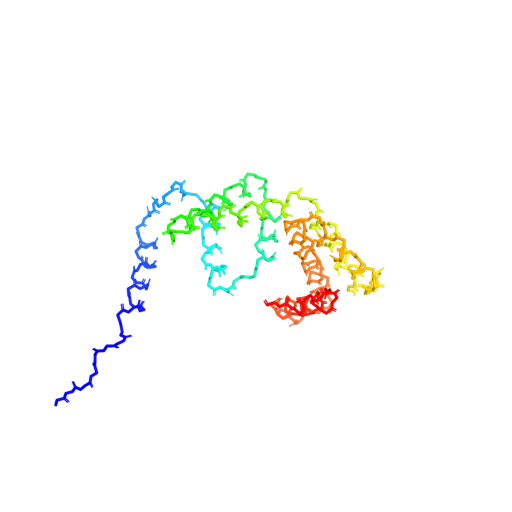? 0.785 5.316 11.275 1.00 93.62 106 GLN A CA 1
ATOM 841 C C . GLN A 1 106 ? -0.665 5.134 10.819 1.00 93.62 106 GLN A C 1
ATOM 843 O O . GLN A 1 106 ? -1.582 5.176 11.636 1.00 93.62 106 GLN A O 1
ATOM 848 N N . SER A 1 107 ? -0.880 4.944 9.517 1.00 97.12 107 SER A N 1
ATOM 849 C CA . SER A 1 107 ? -2.219 4.801 8.935 1.00 97.12 107 SER A CA 1
ATOM 850 C C . SER A 1 107 ? -2.849 3.437 9.205 1.00 97.12 107 SER A C 1
ATOM 852 O O . SER A 1 107 ? -4.068 3.350 9.322 1.00 97.12 107 SER A O 1
ATOM 854 N N . PHE A 1 108 ? -2.042 2.396 9.400 1.00 97.88 108 PHE A N 1
ATOM 855 C CA . PHE A 1 108 ? -2.499 1.065 9.789 1.00 97.88 108 PHE A CA 1
ATOM 856 C C . PHE A 1 108 ? -3.289 1.087 11.095 1.00 97.88 108 PHE A C 1
ATOM 858 O O . PHE A 1 108 ? -4.426 0.614 11.143 1.00 97.88 108 PHE A O 1
ATOM 865 N N . ALA A 1 109 ? -2.742 1.721 12.134 1.00 95.88 109 ALA A N 1
ATOM 866 C CA . ALA A 1 109 ? -3.451 1.886 13.401 1.00 95.88 109 ALA A CA 1
ATOM 867 C C . ALA A 1 109 ? -4.748 2.702 13.239 1.00 95.88 109 ALA A C 1
ATOM 869 O O . ALA A 1 109 ? -5.738 2.427 13.913 1.00 95.88 109 ALA A O 1
ATOM 870 N N . GLN A 1 110 ? -4.771 3.676 12.320 1.00 95.94 110 GLN A N 1
ATOM 871 C CA . GLN A 1 110 ? -5.980 4.452 12.020 1.00 95.94 110 GLN A CA 1
ATOM 872 C C . GLN A 1 110 ? -7.050 3.598 11.330 1.00 95.94 110 GLN A C 1
ATOM 874 O O . GLN A 1 110 ? -8.219 3.726 11.675 1.00 95.94 110 GLN A O 1
ATOM 879 N N . GLY A 1 111 ? -6.670 2.710 10.404 1.00 97.19 111 GLY A N 1
ATOM 880 C CA . GLY A 1 111 ? -7.593 1.768 9.763 1.00 97.19 111 GLY A CA 1
ATOM 881 C C . GLY A 1 111 ? -8.263 0.841 10.779 1.00 97.19 111 GLY A C 1
ATOM 882 O O . GLY A 1 111 ? -9.487 0.722 10.795 1.00 97.19 111 GLY A O 1
ATOM 883 N N . GLN A 1 112 ? -7.479 0.271 11.701 1.00 97.81 112 GLN A N 1
ATOM 884 C CA . GLN A 1 112 ? -8.011 -0.548 12.799 1.00 97.81 112 GLN A CA 1
ATOM 885 C C . GLN A 1 112 ? -8.921 0.261 13.731 1.00 97.81 112 GLN A C 1
ATOM 887 O O . GLN A 1 112 ? -10.022 -0.167 14.080 1.00 97.81 112 GLN A O 1
ATOM 892 N N . GLY A 1 113 ? -8.467 1.453 14.124 1.00 96.81 113 GLY A N 1
ATOM 893 C CA . GLY A 1 113 ? -9.231 2.348 14.983 1.00 96.81 113 GLY A CA 1
ATOM 894 C C . GLY A 1 113 ? -10.548 2.779 14.345 1.00 96.81 113 GLY A C 1
ATOM 895 O O . GLY A 1 113 ? -11.556 2.877 15.040 1.00 96.81 113 GLY A O 1
ATOM 896 N N . HIS A 1 114 ? -10.578 2.966 13.026 1.00 96.00 114 HIS A N 1
ATOM 897 C CA . HIS A 1 114 ? -11.795 3.325 12.312 1.00 96.00 114 HIS A CA 1
ATOM 898 C C . HIS A 1 114 ? -12.829 2.190 12.351 1.00 96.00 114 HIS A C 1
ATOM 900 O O . HIS A 1 114 ? -13.966 2.413 12.762 1.00 96.00 114 HIS A O 1
ATOM 906 N N . VAL A 1 115 ? -12.418 0.950 12.065 1.00 96.19 115 VAL A N 1
ATOM 907 C CA . VAL A 1 115 ? -13.285 -0.240 12.189 1.00 96.19 115 VAL A CA 1
ATOM 908 C C . VAL A 1 115 ? -13.825 -0.413 13.614 1.00 96.19 115 VAL A C 1
ATOM 910 O O . VAL A 1 115 ? -14.928 -0.923 13.817 1.00 96.19 115 VAL A O 1
ATOM 913 N N . ASN A 1 116 ? -13.062 0.007 14.623 1.00 96.06 116 ASN A N 1
ATOM 914 C CA . ASN A 1 116 ? -13.450 -0.041 16.033 1.00 96.06 116 ASN A CA 1
ATOM 915 C C . ASN A 1 116 ? -14.210 1.200 16.530 1.00 96.06 116 ASN A C 1
ATOM 917 O O . ASN A 1 116 ? -14.515 1.273 17.719 1.00 96.06 116 ASN A O 1
ATOM 921 N N . GLY A 1 117 ? -14.517 2.169 15.662 1.00 93.94 117 GLY A N 1
ATOM 922 C CA . GLY A 1 117 ? -15.200 3.412 16.043 1.00 93.94 117 GLY A CA 1
ATOM 923 C C . GLY A 1 117 ? -14.367 4.340 16.939 1.00 93.94 117 GLY A C 1
ATOM 924 O O . GLY A 1 117 ? -14.908 5.242 17.571 1.00 93.94 117 GLY A O 1
ATOM 925 N N . GLN A 1 118 ? -13.055 4.119 17.020 1.00 96.06 118 GLN A N 1
ATOM 926 C CA . GLN A 1 118 ? -12.101 4.912 17.805 1.00 96.06 118 GLN A CA 1
ATOM 927 C C . GLN A 1 118 ? -11.581 6.128 17.029 1.00 96.06 118 GLN A C 1
ATOM 929 O O . GLN A 1 118 ? -11.115 7.094 17.631 1.00 96.06 118 GLN A O 1
ATOM 934 N N . VAL A 1 119 ? -11.647 6.070 15.698 1.00 94.25 119 VAL A N 1
ATOM 935 C CA . VAL A 1 119 ? -11.257 7.150 14.787 1.00 9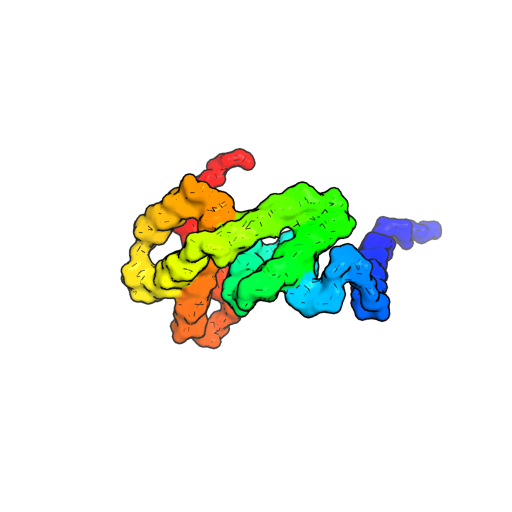4.25 119 VAL A CA 1
ATOM 936 C C . VAL A 1 119 ? -12.470 7.513 13.942 1.00 94.25 119 VAL A C 1
ATOM 938 O O . VAL A 1 119 ? -13.074 6.640 13.327 1.00 94.25 119 VAL A O 1
ATOM 941 N N . ALA A 1 120 ? -12.826 8.796 13.917 1.00 94.81 120 ALA A N 1
ATOM 942 C CA . ALA A 1 120 ? -13.970 9.286 13.149 1.00 94.81 120 ALA A CA 1
ATOM 943 C C . ALA A 1 120 ? -13.589 9.620 11.699 1.00 94.81 120 ALA A C 1
ATOM 945 O O . ALA A 1 120 ? -12.476 10.092 11.446 1.00 94.81 120 ALA A O 1
ATOM 946 N N . ASP A 1 121 ? -14.546 9.517 10.772 1.00 94.56 121 ASP A N 1
ATOM 947 C CA . ASP A 1 121 ? -14.381 9.869 9.352 1.00 94.56 121 ASP A CA 1
ATOM 948 C C . ASP A 1 121 ? -13.648 11.197 9.142 1.00 94.56 121 ASP A C 1
ATOM 950 O O . ASP A 1 121 ? -12.657 11.262 8.421 1.00 94.56 121 ASP A O 1
ATOM 954 N N . ALA A 1 122 ? -14.075 12.266 9.822 1.00 93.12 122 ALA A N 1
ATOM 955 C CA . ALA A 1 122 ? -13.474 13.594 9.679 1.00 93.12 122 ALA A CA 1
ATOM 956 C C . ALA A 1 122 ? -11.972 13.624 10.033 1.00 93.12 122 ALA A C 1
ATOM 958 O O . ALA A 1 122 ? -11.195 14.381 9.436 1.00 93.12 122 ALA A O 1
ATOM 959 N N . GLN A 1 123 ? -11.542 12.792 10.987 1.00 93.25 123 GLN A N 1
ATOM 960 C CA . GLN A 1 123 ? -10.130 12.648 11.343 1.00 93.25 123 GLN A CA 1
ATOM 961 C C . GLN A 1 123 ? -9.372 11.907 10.237 1.00 93.25 123 GLN A C 1
ATOM 963 O O . GLN A 1 123 ? -8.325 12.391 9.799 1.00 93.25 123 GLN A O 1
ATOM 968 N N . VAL A 1 124 ? -9.929 10.805 9.720 1.00 94.25 124 VAL A N 1
ATOM 969 C CA . VAL A 1 124 ? -9.359 10.049 8.589 1.00 94.25 124 VAL A CA 1
ATOM 970 C C . VAL A 1 124 ? -9.219 10.951 7.358 1.00 94.25 124 VAL A C 1
ATOM 972 O O . VAL A 1 124 ? -8.127 11.067 6.803 1.00 94.25 124 VAL A O 1
ATOM 975 N N . GLN A 1 125 ? -10.271 11.687 6.986 1.00 94.38 125 GLN A N 1
ATOM 976 C CA . GLN A 1 125 ? -10.263 12.645 5.870 1.00 94.38 125 GLN A CA 1
ATOM 977 C C . GLN A 1 125 ? -9.168 13.709 6.025 1.00 94.38 125 GLN A C 1
ATOM 979 O O . GLN A 1 125 ? -8.459 14.038 5.069 1.00 94.38 125 GLN A O 1
ATOM 984 N N . THR A 1 126 ? -9.007 14.253 7.235 1.00 92.69 126 THR A N 1
ATOM 985 C CA . THR A 1 126 ? -7.969 15.250 7.536 1.00 92.69 126 THR A CA 1
ATOM 986 C C . THR A 1 126 ? -6.571 14.668 7.336 1.00 92.69 126 THR A C 1
ATOM 988 O O . THR A 1 126 ? -5.694 15.337 6.786 1.00 92.69 126 THR A O 1
ATOM 991 N N . MET A 1 127 ? -6.353 13.422 7.752 1.00 92.31 127 MET A N 1
ATOM 992 C CA . MET A 1 127 ? -5.062 12.752 7.607 1.00 92.31 127 MET A CA 1
ATOM 993 C C . MET A 1 127 ? -4.765 12.366 6.155 1.00 92.31 127 MET A C 1
ATOM 995 O O . MET A 1 127 ? -3.634 12.565 5.711 1.00 92.31 127 MET A O 1
ATOM 999 N N . ILE A 1 128 ? -5.770 11.939 5.383 1.00 92.44 128 ILE A N 1
ATOM 1000 C CA . ILE A 1 128 ? -5.633 11.723 3.933 1.00 92.44 128 ILE A CA 1
ATOM 1001 C C . ILE A 1 128 ? -5.232 13.028 3.232 1.00 92.44 128 ILE A C 1
ATOM 1003 O O . ILE A 1 128 ? -4.287 13.053 2.448 1.00 92.44 128 ILE A O 1
ATOM 1007 N N . ARG A 1 129 ? -5.892 14.152 3.541 1.00 91.31 129 ARG A N 1
ATOM 1008 C CA . ARG A 1 129 ? -5.532 15.465 2.965 1.00 91.31 129 ARG A CA 1
ATOM 1009 C C . ARG A 1 129 ? -4.082 15.842 3.242 1.00 91.31 129 ARG A C 1
ATOM 1011 O O . ARG A 1 129 ? -3.391 16.314 2.343 1.00 91.31 129 ARG A O 1
ATOM 1018 N N . LYS A 1 130 ? -3.627 15.633 4.478 1.00 91.06 130 LYS A N 1
ATOM 1019 C CA . LYS A 1 130 ? -2.241 15.906 4.872 1.00 91.06 130 LYS A CA 1
ATOM 1020 C C . LYS A 1 130 ? -1.260 15.007 4.123 1.00 91.06 130 LYS A C 1
ATOM 1022 O O . LYS A 1 130 ? -0.259 15.514 3.629 1.00 91.06 130 LYS A O 1
ATOM 1027 N N . SER A 1 131 ? -1.549 13.710 3.996 1.00 90.31 131 SER A N 1
ATOM 1028 C CA . SER A 1 131 ? -0.648 12.763 3.329 1.00 90.31 131 SER A CA 1
ATOM 1029 C C . SER A 1 131 ? -0.461 13.088 1.843 1.00 90.31 131 SER A C 1
ATOM 1031 O O . SER A 1 131 ? 0.669 13.064 1.355 1.00 90.31 131 SER A O 1
ATOM 1033 N N . LEU A 1 132 ? -1.533 13.498 1.153 1.00 88.75 132 LEU A N 1
ATOM 1034 C CA . LEU A 1 132 ? -1.497 13.950 -0.245 1.00 88.75 132 LEU A CA 1
ATOM 1035 C C . LEU A 1 132 ? -0.628 15.202 -0.463 1.00 88.75 132 LEU A C 1
ATOM 1037 O O . LEU A 1 132 ? -0.120 15.402 -1.564 1.00 88.75 132 LEU A O 1
ATOM 1041 N N . GLY A 1 133 ? -0.453 16.038 0.564 1.00 86.56 133 GLY A N 1
ATOM 1042 C CA . GLY A 1 133 ? 0.363 17.254 0.502 1.00 86.56 133 GLY A CA 1
ATOM 1043 C C . GLY A 1 133 ? 1.865 17.038 0.713 1.00 86.56 133 GLY A C 1
ATOM 1044 O O . GLY A 1 133 ? 2.627 17.981 0.524 1.00 86.56 133 GLY A O 1
ATOM 1045 N N . LEU A 1 134 ? 2.296 15.835 1.112 1.00 90.44 134 LEU A N 1
ATOM 1046 C CA . LEU A 1 134 ? 3.697 15.548 1.439 1.00 90.44 134 LEU A CA 1
ATOM 1047 C C . LEU A 1 134 ? 4.465 14.997 0.237 1.00 90.44 134 LEU A C 1
ATOM 1049 O O . LEU A 1 134 ? 5.423 15.610 -0.226 1.00 90.44 134 LEU A O 1
ATOM 1053 N N . SER A 1 135 ? 4.046 13.843 -0.281 1.00 93.81 135 SER A N 1
ATOM 1054 C CA . SER A 1 135 ? 4.622 13.237 -1.483 1.00 93.81 135 SER A CA 1
ATOM 1055 C C . SER A 1 135 ? 3.747 12.094 -1.997 1.00 93.81 135 SER A C 1
ATOM 1057 O O . SER A 1 135 ? 2.878 11.579 -1.289 1.00 93.81 135 SER A O 1
ATOM 1059 N N . ARG A 1 136 ? 4.005 11.643 -3.232 1.00 94.69 136 ARG A N 1
ATOM 1060 C CA . ARG A 1 136 ? 3.318 10.473 -3.808 1.00 94.69 136 ARG A CA 1
ATOM 1061 C C . ARG A 1 136 ? 3.616 9.189 -3.031 1.00 94.69 136 ARG A C 1
ATOM 1063 O O . ARG A 1 136 ? 2.694 8.411 -2.808 1.00 94.69 136 ARG A O 1
ATOM 1070 N N . GLY A 1 137 ? 4.866 8.973 -2.611 1.00 95.44 137 GLY A N 1
ATOM 1071 C CA . GLY A 1 137 ? 5.242 7.805 -1.814 1.00 95.44 137 GLY A CA 1
ATOM 1072 C C . GLY A 1 137 ? 4.608 7.826 -0.427 1.00 95.44 137 GLY A C 1
ATOM 1073 O O . GLY A 1 137 ? 4.030 6.828 -0.009 1.00 95.44 137 GLY A O 1
ATOM 1074 N N . TYR A 1 138 ? 4.608 8.977 0.251 1.00 96.06 138 TYR A N 1
ATOM 1075 C CA . TYR A 1 138 ? 3.971 9.115 1.561 1.00 96.06 138 TYR A CA 1
ATOM 1076 C C . TYR A 1 138 ? 2.459 8.864 1.482 1.00 96.06 138 TYR A C 1
ATOM 1078 O O . TYR A 1 138 ? 1.919 8.075 2.257 1.00 96.06 138 TYR A O 1
ATOM 1086 N N . ALA A 1 139 ? 1.772 9.482 0.517 1.00 95.75 139 ALA A N 1
ATOM 1087 C CA . ALA A 1 139 ? 0.340 9.277 0.306 1.00 95.75 139 ALA A CA 1
ATOM 1088 C C . ALA A 1 139 ? 0.001 7.811 -0.004 1.00 95.75 139 ALA A C 1
ATOM 1090 O O . ALA A 1 139 ? -0.968 7.270 0.530 1.00 95.75 139 ALA A O 1
ATOM 1091 N N . LEU A 1 140 ? 0.821 7.153 -0.830 1.00 96.69 140 LEU A N 1
ATOM 1092 C CA . LEU A 1 140 ? 0.666 5.735 -1.136 1.00 96.69 140 LEU A CA 1
ATOM 1093 C C . LEU A 1 140 ? 0.875 4.859 0.107 1.00 96.69 140 LEU A C 1
ATOM 1095 O O . LEU A 1 140 ? 0.069 3.962 0.351 1.00 96.69 140 LEU A O 1
ATOM 1099 N N . GLY A 1 141 ? 1.913 5.132 0.901 1.00 97.31 141 GLY A N 1
ATOM 1100 C CA . GLY A 1 141 ? 2.170 4.433 2.161 1.00 97.31 141 GLY A CA 1
ATOM 1101 C C . GLY A 1 141 ? 1.006 4.578 3.136 1.00 97.31 141 GLY A C 1
ATOM 1102 O O . GLY A 1 141 ? 0.557 3.590 3.712 1.00 97.31 141 GLY A O 1
ATOM 1103 N N . TRP A 1 142 ? 0.452 5.787 3.238 1.00 97.06 142 TRP A N 1
ATOM 1104 C CA . TRP A 1 142 ? -0.717 6.071 4.064 1.00 97.06 142 TRP A CA 1
ATOM 1105 C C . TRP A 1 142 ? -1.967 5.315 3.587 1.00 97.06 142 TRP A C 1
ATOM 1107 O O . TRP A 1 142 ? -2.696 4.731 4.383 1.00 97.06 142 TRP A O 1
ATOM 1117 N N . ARG A 1 143 ? -2.225 5.288 2.274 1.00 97.38 143 ARG A N 1
ATOM 1118 C CA . ARG A 1 143 ? -3.341 4.516 1.706 1.00 97.38 143 ARG A CA 1
ATOM 1119 C C . ARG A 1 143 ? -3.200 3.024 1.998 1.00 97.38 143 ARG A C 1
ATOM 1121 O O . ARG A 1 143 ? -4.169 2.394 2.410 1.00 97.38 143 ARG A O 1
ATOM 1128 N N . ALA A 1 144 ? -2.009 2.474 1.772 1.00 97.88 144 ALA A N 1
ATOM 1129 C CA . ALA A 1 144 ? -1.736 1.058 1.975 1.00 97.88 144 ALA A CA 1
ATOM 1130 C C . ALA A 1 144 ? -1.922 0.644 3.434 1.00 97.88 144 ALA A C 1
ATOM 1132 O O . ALA A 1 144 ? -2.623 -0.328 3.694 1.00 97.88 144 ALA A O 1
ATOM 1133 N N . GLY A 1 145 ? -1.361 1.408 4.375 1.00 97.81 145 GLY A N 1
ATOM 1134 C CA . GLY A 1 145 ? -1.504 1.102 5.794 1.00 97.81 145 GLY A CA 1
ATOM 1135 C C . GLY A 1 145 ? -2.956 1.179 6.246 1.00 97.81 145 GLY A C 1
ATOM 1136 O O . GLY A 1 145 ? -3.440 0.227 6.849 1.00 97.81 145 GLY A O 1
ATOM 1137 N N . TYR A 1 146 ? -3.683 2.245 5.890 1.00 98.12 146 TYR A N 1
ATOM 1138 C CA . TYR A 1 146 ? -5.104 2.372 6.231 1.00 98.12 146 TYR A CA 1
ATOM 1139 C C . TYR A 1 146 ? -5.935 1.180 5.739 1.00 98.12 146 TYR A C 1
ATOM 1141 O O . TYR A 1 146 ? -6.670 0.591 6.530 1.00 98.12 146 TYR A O 1
ATOM 1149 N N . ILE A 1 147 ? -5.809 0.819 4.456 1.00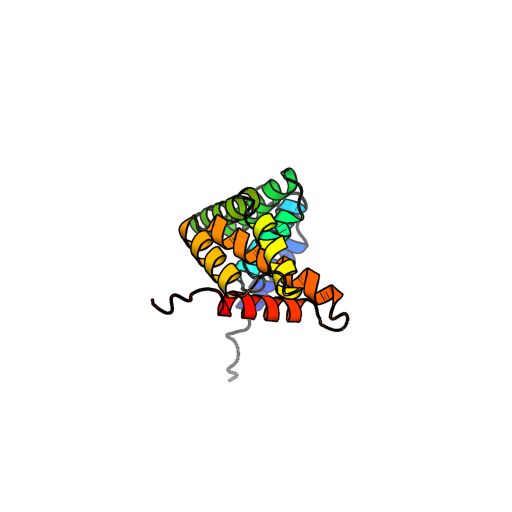 97.81 147 ILE A N 1
ATOM 1150 C CA . ILE A 1 147 ? -6.567 -0.292 3.863 1.00 97.81 147 ILE A CA 1
ATOM 1151 C C . ILE A 1 147 ? -6.212 -1.606 4.563 1.00 97.81 147 ILE A C 1
ATOM 1153 O O . ILE A 1 147 ? -7.110 -2.329 4.980 1.00 97.81 147 ILE A O 1
ATOM 1157 N N . GLU A 1 148 ? -4.923 -1.892 4.756 1.00 97.56 148 GLU A N 1
ATOM 1158 C CA . GLU A 1 148 ? -4.483 -3.122 5.418 1.00 97.56 148 GLU A CA 1
ATOM 1159 C C . GLU A 1 148 ? -4.987 -3.211 6.866 1.00 97.56 148 GLU A C 1
ATOM 1161 O O . GLU A 1 148 ? -5.491 -4.245 7.304 1.00 97.56 148 GLU A O 1
ATOM 1166 N N . GLY A 1 149 ? -4.872 -2.116 7.620 1.00 97.25 149 GLY A N 1
ATOM 1167 C CA . GLY A 1 149 ? -5.345 -2.044 8.998 1.00 97.25 149 GLY A CA 1
ATOM 1168 C C . GLY A 1 149 ? -6.854 -2.252 9.092 1.00 97.25 149 GLY A C 1
ATOM 1169 O O . GLY A 1 149 ? -7.317 -2.985 9.964 1.00 97.25 149 GLY A O 1
ATOM 1170 N N . PHE A 1 150 ? -7.612 -1.658 8.167 1.00 97.38 150 PHE A N 1
ATOM 1171 C CA . PHE A 1 150 ? -9.056 -1.850 8.063 1.00 97.38 150 PHE A CA 1
ATOM 1172 C C . PHE A 1 150 ? -9.399 -3.318 7.787 1.00 97.38 150 PHE A C 1
ATOM 1174 O O . PHE A 1 150 ? -10.170 -3.913 8.536 1.00 97.38 150 PHE A O 1
ATOM 1181 N N . VAL A 1 151 ? -8.789 -3.927 6.765 1.00 96.81 151 VAL A N 1
ATOM 1182 C CA . VAL A 1 151 ? -9.055 -5.324 6.389 1.00 96.81 151 VAL A CA 1
ATOM 1183 C C . VAL A 1 151 ? -8.717 -6.278 7.525 1.00 96.81 151 VAL A C 1
ATOM 1185 O O . VAL A 1 151 ? -9.535 -7.125 7.877 1.00 96.81 151 VAL A O 1
ATOM 1188 N N . ARG A 1 152 ? -7.549 -6.113 8.153 1.00 95.50 152 ARG A N 1
ATOM 1189 C CA . ARG A 1 152 ? -7.120 -6.977 9.258 1.00 95.50 152 ARG A CA 1
ATOM 1190 C C . ARG A 1 152 ? -8.018 -6.859 10.486 1.00 95.50 152 ARG A C 1
ATOM 1192 O O . ARG A 1 152 ? -8.094 -7.796 11.275 1.00 95.50 152 ARG A O 1
ATOM 1199 N N . GLU A 1 153 ? -8.629 -5.702 10.714 1.00 96.56 153 GLU A N 1
ATOM 1200 C CA . GLU A 1 153 ? -9.568 -5.545 11.823 1.00 96.56 153 GLU A CA 1
ATOM 1201 C C . GLU A 1 153 ? -10.954 -6.081 11.472 1.00 96.56 153 GLU A C 1
ATOM 1203 O O . GLU A 1 153 ? -11.581 -6.729 12.307 1.00 96.56 153 GLU A O 1
ATOM 1208 N N . MET A 1 154 ? -11.407 -5.878 10.234 1.00 95.25 154 MET A N 1
ATOM 1209 C CA . MET A 1 154 ? -12.664 -6.438 9.742 1.00 95.25 154 MET A CA 1
ATOM 1210 C C . MET A 1 154 ? -12.645 -7.963 9.705 1.00 95.25 154 MET A C 1
ATOM 1212 O O . MET A 1 154 ? -13.618 -8.572 10.130 1.00 95.25 154 MET A O 1
ATOM 1216 N N . SER A 1 155 ? -11.539 -8.590 9.303 1.00 94.12 155 SER A N 1
ATOM 1217 C CA . SER A 1 155 ? -11.432 -10.055 9.250 1.00 94.12 155 SER A CA 1
ATOM 1218 C C . SER A 1 155 ? -11.546 -10.731 10.620 1.00 94.12 155 SER A C 1
ATOM 1220 O O . SER A 1 155 ? -11.907 -11.899 10.703 1.00 94.12 155 SER A O 1
ATOM 1222 N N . LYS A 1 156 ? -11.288 -10.004 11.716 1.00 93.56 156 LYS A N 1
ATOM 1223 C CA . LYS A 1 156 ? -11.545 -10.489 13.085 1.00 93.56 156 LYS A CA 1
ATOM 1224 C C . LYS A 1 156 ? -13.019 -10.406 13.482 1.00 93.56 156 LYS A C 1
ATOM 1226 O O . LYS A 1 156 ? -13.419 -11.041 14.450 1.00 93.56 156 LYS A O 1
ATOM 1231 N N . LYS A 1 157 ? -13.787 -9.536 12.823 1.00 90.06 157 LYS A N 1
ATOM 1232 C CA . LYS A 1 157 ? -15.206 -9.281 13.112 1.00 90.06 157 LYS A CA 1
ATOM 1233 C C . LYS A 1 157 ? -16.130 -10.071 12.196 1.00 90.06 157 LYS A C 1
ATOM 1235 O O . LYS A 1 157 ? -17.249 -10.374 12.593 1.00 90.06 157 LYS A O 1
ATOM 1240 N N . ASP A 1 158 ? -15.661 -10.370 10.992 1.00 82.44 158 ASP A N 1
ATOM 1241 C CA . ASP A 1 158 ? -16.402 -11.066 9.954 1.00 82.44 158 ASP A CA 1
ATOM 1242 C C . ASP A 1 158 ? -15.562 -12.220 9.398 1.00 82.44 158 ASP A C 1
ATOM 1244 O O . ASP A 1 158 ? -14.826 -12.079 8.423 1.00 82.44 158 ASP A O 1
ATOM 1248 N N . GLU A 1 159 ? -15.658 -13.369 10.070 1.00 74.81 159 GLU A N 1
ATOM 1249 C CA . GLU A 1 159 ? -14.893 -14.581 9.750 1.00 74.81 159 GLU A CA 1
ATOM 1250 C C . GLU A 1 159 ? -15.356 -15.271 8.453 1.00 74.81 159 GLU A C 1
ATOM 1252 O O . GLU A 1 159 ? -14.701 -16.206 7.990 1.00 74.81 159 GLU A O 1
ATOM 1257 N N . LEU A 1 160 ? -16.488 -14.848 7.876 1.00 73.19 160 LEU A N 1
ATOM 1258 C CA . LEU A 1 160 ? -17.085 -15.465 6.686 1.00 73.19 160 LEU A CA 1
ATOM 1259 C C . LEU A 1 160 ? -16.806 -14.686 5.399 1.00 73.19 160 LEU A C 1
ATOM 1261 O O . LEU A 1 160 ? -16.980 -15.243 4.314 1.00 73.19 160 LEU A O 1
ATOM 1265 N N . SER A 1 161 ? -16.389 -13.426 5.509 1.00 83.56 161 SER A N 1
ATOM 1266 C CA . SER A 1 161 ? -16.043 -12.612 4.349 1.00 83.56 161 SER A CA 1
ATOM 1267 C C . SER A 1 161 ? -14.738 -13.086 3.716 1.00 83.56 161 SER A C 1
ATOM 1269 O O . SER A 1 161 ? -13.732 -13.305 4.396 1.00 83.56 161 SER A O 1
ATOM 1271 N N . ASP A 1 162 ? -14.742 -13.222 2.390 1.00 91.06 162 ASP A N 1
ATOM 1272 C CA . ASP A 1 162 ? -13.514 -13.453 1.648 1.00 91.06 162 ASP A CA 1
ATOM 1273 C C . ASP A 1 162 ? -12.598 -12.226 1.748 1.00 91.06 162 ASP A C 1
ATOM 1275 O O . ASP A 1 162 ? -13.043 -11.077 1.810 1.00 91.06 162 ASP A O 1
ATOM 1279 N N . GLU A 1 163 ? -11.292 -12.481 1.797 1.00 87.62 163 GLU A N 1
ATOM 1280 C CA . GLU A 1 163 ? -10.297 -11.432 1.999 1.00 87.62 163 GLU A CA 1
ATOM 1281 C C . GLU A 1 163 ? -10.399 -10.346 0.921 1.00 87.62 163 GLU A C 1
ATOM 1283 O O . GLU A 1 163 ? -10.320 -9.162 1.240 1.00 87.62 163 GLU A O 1
ATOM 1288 N N . GLU A 1 164 ? -10.628 -10.717 -0.341 1.00 90.38 164 GLU A N 1
ATOM 1289 C CA . GLU A 1 164 ? -10.692 -9.747 -1.436 1.00 90.38 164 GLU A CA 1
ATOM 1290 C C . GLU A 1 164 ? -11.897 -8.809 -1.303 1.00 90.38 164 GLU A C 1
ATOM 1292 O O . GLU A 1 164 ? -11.731 -7.598 -1.449 1.00 90.38 164 GLU A O 1
ATOM 1297 N N . SER A 1 165 ? -13.066 -9.317 -0.903 1.00 92.31 165 SER A N 1
ATOM 1298 C CA . SER A 1 165 ? -14.228 -8.487 -0.572 1.00 92.31 165 SER A CA 1
ATOM 1299 C C . SER A 1 165 ? -13.910 -7.475 0.527 1.00 92.31 165 SER A C 1
ATOM 1301 O O . SER A 1 165 ? -14.299 -6.308 0.428 1.00 92.31 165 SER A O 1
ATOM 1303 N N . LEU A 1 166 ? -13.147 -7.864 1.554 1.00 94.19 166 LEU A N 1
ATOM 1304 C CA . LEU A 1 166 ? -12.726 -6.921 2.593 1.00 94.19 166 LEU A CA 1
ATOM 1305 C C . LEU A 1 166 ? -11.822 -5.821 2.026 1.00 94.19 166 LEU A C 1
ATOM 1307 O O . LEU A 1 166 ? -11.961 -4.657 2.415 1.00 94.19 166 LEU A O 1
ATOM 1311 N N . TYR A 1 167 ? -10.926 -6.147 1.092 1.00 94.94 167 TYR A N 1
ATOM 1312 C CA . TYR A 1 167 ? -10.104 -5.139 0.417 1.00 94.94 167 TYR A CA 1
ATOM 1313 C C . TYR A 1 167 ? -10.927 -4.206 -0.471 1.00 94.94 167 TYR A C 1
ATOM 1315 O O . TYR A 1 167 ? -10.670 -3.001 -0.455 1.00 94.94 167 TYR A O 1
ATOM 1323 N N . GLU A 1 168 ? -11.925 -4.713 -1.193 1.00 93.94 168 GLU A N 1
ATOM 1324 C CA . GLU A 1 168 ? -12.847 -3.886 -1.983 1.00 93.94 168 GLU A CA 1
ATOM 1325 C C . GLU A 1 168 ? -13.655 -2.933 -1.089 1.00 93.94 168 GLU A C 1
ATOM 1327 O O . GLU A 1 168 ? -13.798 -1.742 -1.396 1.00 93.94 168 GLU A O 1
ATOM 1332 N N . GLN A 1 169 ? -14.134 -3.420 0.058 1.00 94.50 169 GLN A N 1
ATOM 1333 C CA . GLN A 1 169 ? -14.834 -2.609 1.056 1.00 94.50 169 GLN A CA 1
ATOM 1334 C C . GLN A 1 169 ? -13.920 -1.529 1.650 1.00 94.50 169 GLN A C 1
ATOM 1336 O O . GLN A 1 169 ? -14.294 -0.354 1.710 1.00 94.50 169 GLN A O 1
ATOM 1341 N N . ALA A 1 170 ? -12.701 -1.898 2.046 1.00 95.81 170 ALA A N 1
ATOM 1342 C CA . ALA A 1 170 ? -11.713 -0.970 2.587 1.00 95.81 170 ALA A CA 1
ATOM 1343 C C . ALA A 1 170 ? -11.298 0.096 1.560 1.00 95.81 170 ALA A C 1
ATOM 1345 O O . ALA A 1 170 ? -11.168 1.275 1.904 1.00 95.81 170 ALA A O 1
ATOM 1346 N N . GLU A 1 171 ? -11.119 -0.292 0.294 1.00 94.94 171 GLU A N 1
ATOM 1347 C CA . GLU A 1 171 ? -10.828 0.625 -0.809 1.00 94.94 171 GLU A CA 1
ATOM 1348 C C . GLU A 1 171 ? -12.001 1.582 -1.059 1.00 94.94 171 GLU A C 1
ATOM 1350 O O . GLU A 1 171 ? -11.786 2.789 -1.192 1.00 94.94 171 GLU A O 1
ATOM 1355 N N . THR A 1 172 ? -13.236 1.077 -1.056 1.00 95.12 172 THR A N 1
ATOM 1356 C CA . THR A 1 172 ? -14.452 1.895 -1.185 1.00 95.12 172 THR A CA 1
ATOM 1357 C C . THR A 1 172 ? -14.538 2.928 -0.066 1.00 95.12 172 THR A C 1
ATOM 1359 O O . THR A 1 172 ? -14.733 4.116 -0.335 1.00 95.12 172 THR A O 1
ATOM 1362 N N . MET A 1 173 ? -14.307 2.504 1.178 1.00 94.44 173 MET A N 1
ATOM 1363 C CA . MET A 1 173 ? -14.290 3.396 2.335 1.00 94.44 173 MET A CA 1
ATOM 1364 C C . MET A 1 173 ? -13.182 4.448 2.219 1.00 94.44 173 MET A C 1
ATOM 1366 O O . MET A 1 173 ? -13.433 5.641 2.378 1.00 94.44 173 MET A O 1
ATOM 1370 N N . TYR A 1 174 ? -11.955 4.038 1.886 1.00 95.06 174 TYR A N 1
ATOM 1371 C CA . TYR A 1 174 ? -10.847 4.973 1.684 1.00 95.06 174 TYR A CA 1
ATOM 1372 C C . TYR A 1 174 ? -11.178 6.015 0.610 1.00 95.06 174 TYR A C 1
ATOM 1374 O O . TYR A 1 174 ? -10.946 7.205 0.813 1.00 95.06 174 TYR A O 1
ATOM 1382 N N . ASN A 1 175 ? -11.742 5.588 -0.520 1.00 93.56 175 ASN A N 1
ATOM 1383 C CA . ASN A 1 175 ? -12.085 6.477 -1.627 1.00 93.56 175 ASN A CA 1
ATOM 1384 C C . ASN A 1 175 ? -13.219 7.446 -1.268 1.00 93.56 175 ASN A C 1
ATOM 1386 O O . ASN A 1 175 ? -13.176 8.594 -1.702 1.00 93.56 175 ASN A O 1
ATOM 1390 N N . ALA A 1 176 ? -14.187 7.026 -0.448 1.00 93.12 176 ALA A N 1
ATOM 1391 C CA . ALA A 1 176 ? -15.248 7.898 0.057 1.00 93.12 176 ALA A CA 1
ATOM 1392 C C . ALA A 1 176 ? -14.714 8.994 1.000 1.00 93.12 176 ALA A C 1
ATOM 1394 O O . ALA A 1 176 ? -15.244 10.105 1.038 1.00 93.12 176 ALA A O 1
ATOM 1395 N N . LEU A 1 177 ? -13.648 8.696 1.747 1.00 92.25 177 LEU A N 1
ATOM 1396 C CA . LEU A 1 177 ? -12.990 9.632 2.666 1.00 92.25 177 LEU A CA 1
ATOM 1397 C C . LEU A 1 177 ? -11.883 10.448 1.987 1.00 92.25 177 LEU A C 1
ATOM 1399 O O . LEU A 1 177 ? -11.493 11.522 2.454 1.00 92.25 177 LEU A O 1
ATOM 1403 N N . SER A 1 178 ? -11.353 9.958 0.874 1.00 86.25 178 SER A N 1
ATOM 1404 C CA . SER A 1 178 ? -10.379 10.692 0.093 1.00 86.25 178 SER A CA 1
ATOM 1405 C C . SER A 1 178 ? -11.089 11.831 -0.639 1.00 86.25 178 SER A C 1
ATOM 1407 O O . SER A 1 178 ? -12.040 11.588 -1.379 1.00 86.25 178 SER A O 1
ATOM 1409 N N . PRO A 1 179 ? -10.643 13.089 -0.492 1.00 70.38 179 PRO A N 1
ATOM 1410 C CA . PRO A 1 179 ? -11.170 14.176 -1.301 1.00 70.38 179 PRO A CA 1
ATOM 1411 C C . PRO A 1 179 ? -10.794 13.905 -2.759 1.00 70.38 179 PRO A C 1
ATOM 1413 O O . PRO A 1 179 ? -9.653 14.115 -3.171 1.00 70.38 179 PRO A O 1
ATOM 1416 N N . ILE A 1 180 ? -11.734 13.388 -3.543 1.00 58.03 180 ILE A N 1
ATOM 1417 C CA . ILE A 1 180 ? -11.519 13.158 -4.966 1.00 58.03 180 ILE A CA 1
ATOM 1418 C C . ILE A 1 180 ? -11.289 14.532 -5.616 1.00 58.03 180 ILE A C 1
ATOM 1420 O O . ILE A 1 180 ? -12.166 15.394 -5.587 1.00 58.03 180 ILE A O 1
ATOM 1424 N N . ARG A 1 181 ? -10.128 14.744 -6.250 1.00 45.47 181 ARG A N 1
ATOM 1425 C CA . ARG A 1 181 ? -10.079 15.624 -7.426 1.00 45.47 181 ARG A CA 1
ATOM 1426 C C . ARG A 1 181 ? -10.761 14.862 -8.555 1.00 45.47 181 ARG A C 1
ATOM 1428 O O . ARG A 1 181 ? -10.107 14.143 -9.303 1.00 45.47 181 ARG A O 1
ATOM 1435 N N . THR A 1 182 ? -12.078 14.981 -8.668 1.00 37.19 182 THR A N 1
ATOM 1436 C CA . THR A 1 182 ? -12.751 14.734 -9.943 1.00 37.19 182 THR A CA 1
ATOM 1437 C C . THR A 1 182 ? -12.432 15.934 -10.824 1.00 37.19 182 THR A C 1
ATOM 1439 O O . THR A 1 182 ? -13.179 16.908 -10.819 1.00 37.19 182 THR A O 1
ATOM 1442 N N . SER A 1 183 ? -11.281 15.933 -11.494 1.00 28.33 183 SER A N 1
ATOM 1443 C CA . SER A 1 183 ? -10.969 16.929 -12.528 1.00 28.33 183 SER A CA 1
ATOM 1444 C C . SER A 1 183 ? -9.665 16.582 -13.246 1.00 28.33 183 SER A C 1
ATOM 1446 O O . SER A 1 183 ? -8.596 16.721 -12.641 1.00 28.33 183 SER A O 1
ATOM 1448 N N . GLY A 1 184 ? -9.769 16.212 -14.527 1.00 31.39 184 GLY A N 1
ATOM 1449 C CA . GLY A 1 184 ? -8.666 16.190 -15.491 1.00 31.39 184 GLY A CA 1
ATOM 1450 C C . GLY A 1 184 ? -8.648 14.948 -16.353 1.00 31.39 184 GLY A C 1
ATOM 1451 O O . GLY A 1 184 ? -7.741 14.128 -16.109 1.00 31.39 184 GLY A O 1
#

Secondary structure (DSSP, 8-state):
-----SSSSHHHHHHHHHHHHHHS----TT--SHHHHHHHHHHHHHHTTSS-HHHHHHHHHHS-HHHHHHHHHHHHHHHHHTT-HHHHHHHHHHHHHHHHSSHHHHHHHHHHHHHTTSS-HHHHHHHHHHHHTT-HHHHHHHHHHHHHHHHHHHTTT-TTS-HHHHHHHHHHHHHHHS------

Radius of gyration: 19.55 Å; chains: 1; bounding box: 38×41×68 Å

pLDDT: mean 82.31, std 20.73, range [28.33, 98.12]

Foldseek 3Di:
DDDDDPDDPPVVVVVVVVVCVVPDQDPQPPQNDDLLCVLQVVLVCVVVVNDDLLVLLVVLLVDDPVSNVSSLNSQLSNCVVVVNNVVSVVSSVLSVLLNPVCLLVVLLVVLLCVLVVNHDLVRLLVVLVVQVVPDSSSNSSNLSNNLNSNLVNVCVVCVPDDSVVSSVVSVVSNVVSHPDPPDD

Sequence (184 aa):
MFWLDMNMNVEIRSMIRALVVLYLGFSVGGCCRGLCKNGYDRAFEYRNGKVRVYRLVADLQSMAGSGRKEFLRGFEAAYREAKDTPHGEEYARILKEAAESGAYEQSFAQGQGHVNGQVADAQVQTMIRKSLGLSRGYALGWRAGYIEGFVREMSKKDELSDEESLYEQAETMYNALSPIRTSG